Protein AF-A0A0P7E208-F1 (afdb_monomer)

Structure (mmCIF, N/CA/C/O backbone):
data_AF-A0A0P7E208-F1
#
_entry.id   AF-A0A0P7E208-F1
#
loop_
_atom_site.group_PDB
_atom_site.id
_atom_site.type_symbol
_atom_site.label_atom_id
_atom_site.label_alt_id
_atom_site.label_comp_id
_atom_site.label_asym_id
_atom_site.label_entity_id
_atom_site.label_seq_id
_atom_site.pdbx_PDB_ins_code
_atom_site.Cartn_x
_atom_site.Cartn_y
_atom_site.Cartn_z
_atom_site.occupancy
_atom_site.B_iso_or_equiv
_atom_site.auth_seq_id
_atom_site.auth_comp_id
_atom_site.auth_asym_id
_atom_site.auth_atom_id
_atom_site.pdbx_PDB_model_num
ATOM 1 N N . MET A 1 1 ? -43.439 25.744 7.821 1.00 39.91 1 MET A N 1
ATOM 2 C CA . MET A 1 1 ? -42.003 25.399 7.858 1.00 39.91 1 MET A CA 1
ATOM 3 C C . MET A 1 1 ? -41.383 26.012 6.613 1.00 39.91 1 MET A C 1
ATOM 5 O O . MET A 1 1 ? -41.821 25.693 5.518 1.00 39.91 1 MET A O 1
ATOM 9 N N . VAL A 1 2 ? -40.553 27.036 6.802 1.00 36.56 2 VAL A N 1
ATOM 10 C CA . VAL A 1 2 ? -40.140 28.000 5.769 1.00 36.56 2 VAL A CA 1
ATOM 11 C C . VAL A 1 2 ? -38.932 27.464 4.998 1.00 36.56 2 VAL A C 1
ATOM 13 O O . VAL A 1 2 ? -37.968 27.008 5.605 1.00 36.56 2 VAL A O 1
ATOM 16 N N . ILE A 1 3 ? -39.009 27.526 3.669 1.00 35.69 3 ILE A N 1
ATOM 17 C CA . ILE A 1 3 ? -37.956 27.174 2.708 1.00 35.69 3 ILE A CA 1
ATOM 18 C C . ILE A 1 3 ? -37.180 28.458 2.374 1.00 35.69 3 ILE A C 1
ATOM 20 O O . ILE A 1 3 ? -37.825 29.429 1.972 1.00 35.69 3 ILE A O 1
ATOM 24 N N . PRO A 1 4 ? -35.841 28.512 2.488 1.00 47.88 4 PRO A N 1
ATOM 25 C CA . PRO A 1 4 ? -35.088 29.639 1.962 1.00 47.88 4 PRO A CA 1
ATOM 26 C C . PRO A 1 4 ? -34.716 29.430 0.487 1.00 47.88 4 PRO A C 1
ATOM 28 O O . PRO A 1 4 ? -34.172 28.406 0.079 1.00 47.88 4 PRO A O 1
ATOM 31 N N . VAL A 1 5 ? -35.037 30.463 -0.287 1.00 38.56 5 VAL A N 1
ATOM 32 C CA . VAL A 1 5 ? -34.736 30.690 -1.701 1.00 38.56 5 VAL A CA 1
ATOM 33 C C . VAL A 1 5 ? -33.361 31.359 -1.812 1.00 38.56 5 VAL A C 1
ATOM 35 O O . VAL A 1 5 ? -33.110 32.348 -1.126 1.00 38.56 5 VAL A O 1
ATOM 38 N N . PHE A 1 6 ? -32.489 30.865 -2.695 1.00 41.31 6 PHE A N 1
ATOM 39 C CA . PHE A 1 6 ? -31.267 31.564 -3.117 1.00 41.31 6 PHE A CA 1
ATOM 40 C C . PHE A 1 6 ? -31.534 32.352 -4.408 1.00 41.31 6 PHE A C 1
ATOM 42 O O . PHE A 1 6 ? -32.066 31.767 -5.356 1.00 41.31 6 PHE A O 1
ATOM 49 N N . PRO A 1 7 ? -31.151 33.638 -4.505 1.00 47.97 7 PRO A N 1
ATOM 50 C CA . PRO A 1 7 ? -31.172 34.350 -5.770 1.00 47.97 7 PRO A CA 1
ATOM 51 C C . PRO A 1 7 ? -29.872 34.143 -6.559 1.00 47.97 7 PRO A C 1
ATOM 53 O O . PRO A 1 7 ? -28.773 34.028 -6.018 1.00 47.97 7 PRO A O 1
ATOM 56 N N . SER A 1 8 ? -30.066 34.109 -7.871 1.00 34.81 8 SER A N 1
ATOM 57 C CA . SER A 1 8 ? -29.086 33.983 -8.944 1.00 34.81 8 SER A CA 1
ATOM 58 C C . SER A 1 8 ? -28.702 35.365 -9.508 1.00 34.81 8 SER A C 1
ATOM 60 O O . SER A 1 8 ? -29.353 36.360 -9.191 1.00 34.81 8 SER A O 1
ATOM 62 N N . LEU A 1 9 ? -27.748 35.356 -10.453 1.00 35.78 9 LEU A N 1
ATOM 63 C CA . LEU A 1 9 ? -27.350 36.396 -11.430 1.00 35.78 9 LEU A CA 1
ATOM 64 C C . LEU A 1 9 ? -26.214 37.339 -10.976 1.00 35.78 9 LEU A C 1
ATOM 66 O O . LEU A 1 9 ? -26.364 38.109 -10.040 1.00 35.78 9 LEU A O 1
ATOM 70 N N . ALA A 1 10 ? -24.990 37.222 -11.509 1.00 33.69 10 ALA A N 1
ATOM 71 C CA . ALA A 1 10 ? -24.494 37.472 -12.879 1.00 33.69 10 ALA A CA 1
ATOM 72 C C . ALA A 1 10 ? -23.948 38.901 -13.056 1.00 33.69 10 ALA A C 1
ATOM 74 O O . ALA A 1 10 ? -24.677 39.859 -12.827 1.00 33.69 10 ALA A O 1
ATOM 75 N N . ARG A 1 11 ? -22.712 39.025 -13.573 1.00 33.41 11 ARG A N 1
ATOM 76 C CA . ARG A 1 11 ? -22.357 39.745 -14.823 1.00 33.41 11 ARG A CA 1
ATOM 77 C C . ARG A 1 11 ? -20.852 40.049 -14.919 1.00 33.41 11 ARG A C 1
ATOM 79 O O . ARG A 1 11 ? -20.273 40.690 -14.053 1.00 33.41 11 ARG A O 1
ATOM 86 N N . LEU A 1 12 ? -20.274 39.626 -16.044 1.00 38.97 12 LEU A N 1
ATOM 87 C CA . LEU A 1 12 ? -19.076 40.196 -16.675 1.00 38.97 12 LEU A CA 1
ATOM 88 C C . LEU A 1 12 ? -19.338 41.653 -17.104 1.00 38.97 12 LEU A C 1
ATOM 90 O O . LEU A 1 12 ? -20.492 42.017 -17.352 1.00 38.97 12 LEU A O 1
ATOM 94 N N . PRO A 1 13 ? -18.275 42.442 -17.337 1.00 42.09 13 PRO A N 1
ATOM 95 C CA . PRO A 1 13 ? -18.107 42.923 -18.705 1.00 42.09 13 PRO A CA 1
ATOM 96 C C . PRO A 1 13 ? -16.662 42.915 -19.221 1.00 42.09 13 PRO A C 1
ATOM 98 O O . PRO A 1 13 ? -15.681 42.741 -18.505 1.00 42.09 13 PRO A O 1
ATOM 101 N N . SER A 1 14 ? -16.619 43.091 -20.536 1.00 33.78 14 SER A N 1
ATOM 102 C CA . SER A 1 14 ? -15.524 42.972 -21.483 1.00 33.78 14 SER A CA 1
ATOM 103 C C . SER A 1 14 ? -15.035 44.353 -21.959 1.00 33.78 14 SER A C 1
ATOM 105 O O . SER A 1 14 ? -15.811 45.303 -21.965 1.00 33.78 14 SER A O 1
ATOM 107 N N . LEU A 1 15 ? -13.791 44.377 -22.454 1.00 36.22 15 LEU A N 1
ATOM 108 C CA . LEU A 1 15 ? -13.203 45.242 -23.496 1.00 36.22 15 LEU A CA 1
ATOM 109 C C . LEU A 1 15 ? -12.968 46.758 -23.284 1.00 36.22 15 LEU A C 1
ATOM 111 O O . LEU A 1 15 ? -13.878 47.575 -23.241 1.00 36.22 15 LEU A O 1
ATOM 115 N N . ALA A 1 16 ? -11.669 47.077 -23.389 1.00 36.38 16 ALA A N 1
ATOM 116 C CA . ALA A 1 16 ? -11.029 48.048 -24.289 1.00 36.38 16 ALA A CA 1
ATOM 117 C C . ALA A 1 16 ? -11.384 49.543 -24.203 1.00 36.38 16 ALA A C 1
ATOM 119 O O . ALA A 1 16 ? -12.509 49.951 -24.469 1.00 36.38 16 ALA A O 1
ATOM 120 N N . ARG A 1 17 ? -10.338 50.377 -24.069 1.00 34.97 17 ARG A N 1
ATOM 121 C CA . ARG A 1 17 ? -10.196 51.629 -24.832 1.00 34.97 17 ARG A CA 1
ATOM 122 C C . ARG A 1 17 ? -8.735 52.070 -24.950 1.00 34.97 17 ARG A C 1
ATOM 124 O O . ARG A 1 17 ? -7.990 52.084 -23.977 1.00 34.97 17 ARG A O 1
ATOM 131 N N . LEU A 1 18 ? -8.385 52.405 -26.190 1.00 37.59 18 LEU A N 1
ATOM 132 C CA . LEU A 1 18 ? -7.160 53.042 -26.659 1.00 37.59 18 LEU A CA 1
ATOM 133 C C . LEU A 1 18 ? -6.966 54.430 -26.038 1.00 37.59 18 LEU A C 1
ATOM 135 O O . LEU A 1 18 ? -7.947 55.137 -25.818 1.00 37.59 18 LEU A O 1
ATOM 139 N N . ASN A 1 19 ? -5.712 54.867 -25.908 1.00 33.84 19 ASN A N 1
ATOM 140 C CA . ASN A 1 19 ? -5.393 56.280 -26.076 1.00 33.84 19 ASN A CA 1
ATOM 141 C C . ASN A 1 19 ? -4.018 56.464 -26.724 1.00 33.84 19 ASN A C 1
ATOM 143 O O . ASN A 1 19 ? -2.998 55.988 -26.231 1.00 33.84 19 ASN A O 1
ATOM 147 N N . SER A 1 20 ? -4.051 57.152 -27.858 1.00 37.94 20 SER A N 1
ATOM 148 C CA . SER A 1 20 ? -2.924 57.568 -28.680 1.00 37.94 20 SER A CA 1
ATOM 149 C C . SER A 1 20 ? -2.363 58.894 -28.168 1.00 37.94 20 SER A C 1
ATOM 151 O O . SER A 1 20 ? -3.134 59.805 -27.880 1.00 37.94 20 SER A O 1
ATOM 153 N N . ALA A 1 21 ? -1.041 59.053 -28.168 1.00 37.12 21 ALA A N 1
ATOM 154 C CA . ALA A 1 21 ? -0.402 60.359 -28.327 1.00 37.12 21 ALA A CA 1
ATOM 155 C C . ALA A 1 21 ? 0.996 60.167 -28.933 1.00 37.12 21 ALA A C 1
ATOM 157 O O . ALA A 1 21 ? 1.881 59.569 -28.328 1.00 37.12 21 ALA A O 1
ATOM 158 N N . ALA A 1 22 ? 1.147 60.643 -30.166 1.00 44.97 22 ALA A N 1
ATOM 159 C CA . ALA A 1 22 ? 2.400 60.757 -30.901 1.00 44.97 22 ALA A CA 1
ATOM 160 C C . ALA A 1 22 ? 3.162 62.023 -30.476 1.00 44.97 22 ALA A C 1
ATOM 162 O O . ALA A 1 22 ? 2.509 62.978 -30.069 1.00 44.97 22 ALA A O 1
ATOM 163 N N . LEU A 1 23 ? 4.493 62.059 -30.665 1.00 37.19 23 LEU A N 1
ATOM 164 C CA . LEU A 1 23 ? 5.257 63.243 -31.113 1.00 37.19 23 LEU A CA 1
ATOM 165 C C . LEU A 1 23 ? 6.742 62.902 -31.421 1.00 37.19 23 LEU A C 1
ATOM 167 O O . LEU A 1 23 ? 7.531 62.638 -30.524 1.00 37.19 23 LEU A O 1
ATOM 171 N N . LEU A 1 24 ? 7.054 62.936 -32.728 1.00 38.88 24 LEU A N 1
ATOM 172 C CA . LEU A 1 24 ? 8.228 63.505 -33.436 1.00 38.88 24 LEU A CA 1
ATOM 173 C C . LEU A 1 24 ? 9.698 63.089 -33.114 1.00 38.88 24 LEU A C 1
ATOM 175 O O . LEU A 1 24 ? 10.258 63.511 -32.114 1.00 38.88 24 LEU A O 1
ATOM 179 N N . LEU A 1 25 ? 10.308 62.350 -34.074 1.00 36.19 25 L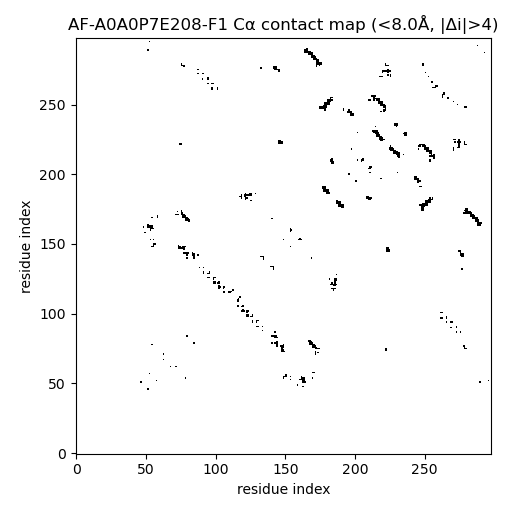EU A N 1
ATOM 180 C CA . LEU A 1 25 ? 11.560 62.573 -34.878 1.00 36.19 25 LEU A CA 1
ATOM 181 C C . LEU A 1 25 ? 12.754 63.386 -34.286 1.00 36.19 25 LEU A C 1
ATOM 183 O O . LEU A 1 25 ? 12.493 64.378 -33.614 1.00 36.19 25 LEU A O 1
ATOM 187 N N . PRO A 1 26 ? 14.050 63.122 -34.648 1.00 48.22 26 PRO A N 1
ATOM 188 C CA . PRO A 1 26 ? 14.488 62.849 -36.034 1.00 48.22 26 PRO A CA 1
ATOM 189 C C . PRO A 1 26 ? 15.700 61.900 -36.290 1.00 48.22 26 PRO A C 1
ATOM 191 O O . PRO A 1 26 ? 16.484 61.568 -35.411 1.00 48.22 26 PRO A O 1
ATOM 194 N N . LEU A 1 27 ? 15.820 61.512 -37.571 1.00 44.91 27 LEU A N 1
ATOM 195 C CA . LEU A 1 27 ? 17.021 61.254 -38.399 1.00 44.91 27 LEU A CA 1
ATOM 196 C C . LEU A 1 27 ? 18.319 60.761 -37.723 1.00 44.91 27 LEU A C 1
ATOM 198 O O . LEU A 1 27 ? 19.071 61.539 -37.143 1.00 44.91 27 LEU A O 1
ATOM 202 N N . GLY A 1 28 ? 18.674 59.499 -37.989 1.00 39.22 28 GLY A N 1
ATOM 203 C CA . GLY A 1 28 ? 20.000 58.946 -37.712 1.00 39.22 28 GLY A CA 1
ATOM 204 C C . GLY A 1 28 ? 20.361 57.810 -38.670 1.00 39.22 28 GLY A C 1
ATOM 205 O O . GLY A 1 28 ? 19.847 56.709 -38.538 1.00 39.22 28 GLY A O 1
ATOM 206 N N . LEU A 1 29 ? 21.223 58.144 -39.633 1.00 41.81 29 LEU A N 1
ATOM 207 C CA . LEU A 1 29 ? 22.159 57.316 -40.406 1.00 41.81 29 LEU A CA 1
ATOM 208 C C . LEU A 1 29 ? 21.799 55.855 -40.748 1.00 41.81 29 LEU A C 1
ATOM 210 O O . LEU A 1 29 ? 21.836 54.948 -39.920 1.00 41.81 29 LEU A O 1
ATOM 214 N N . SER A 1 30 ? 21.669 55.626 -42.055 1.00 49.16 30 SER A N 1
ATOM 215 C CA . SER A 1 30 ? 21.851 54.342 -42.726 1.00 49.16 30 SER A CA 1
ATOM 216 C C . SER A 1 30 ? 23.184 53.683 -42.348 1.00 49.16 30 SER A C 1
ATOM 218 O O . SER A 1 30 ? 24.246 54.135 -42.775 1.00 49.16 30 SER A O 1
ATOM 220 N N . ALA A 1 31 ? 23.122 52.572 -41.617 1.00 46.16 31 ALA A N 1
ATOM 221 C CA . ALA A 1 31 ? 24.201 51.596 -41.534 1.00 46.16 31 ALA A CA 1
ATOM 222 C C . ALA A 1 31 ? 23.700 50.269 -42.116 1.00 46.16 31 ALA A C 1
ATOM 224 O O . ALA A 1 31 ? 22.838 49.598 -41.552 1.00 46.16 31 ALA A O 1
ATOM 225 N N . LEU A 1 32 ? 24.236 49.927 -43.288 1.00 50.28 32 LEU A N 1
ATOM 226 C CA . LEU A 1 32 ? 24.148 48.607 -43.899 1.00 50.28 32 LEU A CA 1
ATOM 227 C C . LEU A 1 32 ? 24.728 47.562 -42.937 1.00 50.28 32 LEU A C 1
ATOM 229 O O . LEU A 1 32 ? 25.942 47.458 -42.790 1.00 50.28 32 LEU A O 1
ATOM 233 N N . LEU A 1 33 ? 23.862 46.759 -42.326 1.00 43.06 33 LEU A N 1
ATOM 234 C CA . LEU A 1 33 ? 24.227 45.463 -41.766 1.00 43.06 33 LEU A CA 1
ATOM 235 C C . LEU A 1 33 ? 23.383 44.415 -42.481 1.00 43.06 33 LEU A C 1
ATOM 237 O O . LEU A 1 33 ? 22.225 44.173 -42.149 1.00 43.06 33 LEU A O 1
ATOM 241 N N . ALA A 1 34 ? 23.982 43.820 -43.509 1.00 46.09 34 ALA A N 1
ATOM 242 C CA . ALA A 1 34 ? 23.538 42.550 -44.048 1.00 46.09 34 ALA A CA 1
ATOM 243 C C . ALA A 1 34 ? 23.651 41.511 -42.924 1.00 46.09 34 ALA A C 1
ATOM 245 O O . ALA A 1 34 ? 24.735 41.002 -42.642 1.00 46.09 34 ALA A O 1
ATOM 246 N N . ALA A 1 35 ? 22.541 41.237 -42.242 1.00 42.56 35 ALA A N 1
ATOM 247 C CA . ALA A 1 35 ? 22.446 40.069 -41.387 1.00 42.56 35 ALA A CA 1
ATOM 248 C C . ALA A 1 35 ? 22.494 38.837 -42.303 1.00 42.56 35 ALA A C 1
ATOM 250 O O . ALA A 1 35 ? 21.653 38.726 -43.202 1.00 42.56 35 ALA A O 1
ATOM 251 N N . PRO A 1 36 ? 23.453 37.914 -42.132 1.00 45.00 36 PRO A N 1
ATOM 252 C CA . PRO A 1 36 ? 23.346 36.637 -42.802 1.00 45.00 36 PRO A CA 1
ATOM 253 C C . PRO A 1 36 ? 22.097 35.949 -42.245 1.00 45.00 36 PRO A C 1
ATOM 255 O O . PRO A 1 36 ? 21.989 35.710 -41.043 1.00 45.00 36 PRO A O 1
ATOM 258 N N . LEU A 1 37 ? 21.153 35.619 -43.126 1.00 47.75 37 LEU A N 1
ATOM 259 C CA . LEU A 1 37 ? 20.174 34.558 -42.896 1.00 47.75 37 LEU A CA 1
ATOM 260 C C . LEU A 1 37 ? 20.948 33.232 -42.832 1.00 47.75 37 LEU A C 1
ATOM 262 O O . LEU A 1 37 ? 20.938 32.434 -43.764 1.00 47.75 37 LEU A O 1
ATOM 266 N N . ALA A 1 38 ? 21.706 33.034 -41.758 1.00 43.44 38 ALA A N 1
ATOM 267 C CA . ALA A 1 38 ? 22.353 31.775 -41.463 1.00 43.44 38 ALA A CA 1
ATOM 268 C C . ALA A 1 38 ? 21.332 30.924 -40.713 1.00 43.44 38 ALA A C 1
ATOM 270 O O . ALA A 1 38 ? 21.057 31.170 -39.543 1.00 43.44 38 ALA A O 1
ATOM 271 N N . SER A 1 39 ? 20.734 30.000 -41.472 1.00 43.59 39 SER A N 1
ATOM 272 C CA . SER A 1 39 ? 20.119 28.742 -41.050 1.00 43.59 39 SER A CA 1
ATOM 273 C C . SER A 1 39 ? 19.784 28.679 -39.562 1.00 43.59 39 SER A C 1
ATOM 275 O O . SER A 1 39 ? 20.674 28.458 -38.740 1.00 43.59 39 SER A O 1
ATOM 277 N N . ALA A 1 40 ? 18.494 28.757 -39.226 1.00 41.34 40 ALA A N 1
ATOM 278 C CA . ALA A 1 40 ? 18.017 28.070 -38.037 1.00 41.34 40 ALA A CA 1
ATOM 279 C C . ALA A 1 40 ? 18.462 26.614 -38.206 1.00 41.34 40 ALA A C 1
ATOM 281 O O . ALA A 1 40 ? 17.912 25.883 -39.025 1.00 41.34 40 ALA A O 1
ATOM 282 N N . ALA A 1 41 ? 19.563 26.239 -37.554 1.00 42.06 41 ALA A N 1
ATOM 283 C CA . ALA A 1 41 ? 19.886 24.844 -37.378 1.00 42.06 41 ALA A CA 1
ATOM 284 C C . ALA A 1 41 ? 18.631 24.250 -36.754 1.00 42.06 41 ALA A C 1
ATOM 286 O O . ALA A 1 41 ? 18.168 24.767 -35.735 1.00 42.06 41 ALA A O 1
ATOM 287 N N . ASP A 1 42 ? 18.050 23.250 -37.415 1.00 42.22 42 ASP A N 1
ATOM 288 C CA . ASP A 1 42 ? 17.067 22.370 -36.811 1.00 42.22 42 ASP A CA 1
ATOM 289 C C . ASP A 1 42 ? 17.676 21.905 -35.495 1.00 42.22 42 ASP A C 1
ATOM 291 O O . ASP A 1 42 ? 18.507 20.999 -35.467 1.00 42.22 42 ASP A O 1
ATOM 295 N N . THR A 1 43 ? 17.342 22.584 -34.399 1.00 40.12 43 THR A N 1
ATOM 296 C CA . THR A 1 43 ? 17.636 22.102 -33.065 1.00 40.12 43 THR A CA 1
ATOM 297 C C . THR A 1 43 ? 16.847 20.806 -33.006 1.00 40.12 43 THR A C 1
ATOM 299 O O . THR A 1 43 ? 15.612 20.877 -33.037 1.00 40.12 43 THR A O 1
ATOM 302 N N . PRO A 1 44 ? 17.491 19.623 -33.023 1.00 44.81 44 PRO A N 1
ATOM 303 C CA . PRO A 1 44 ? 16.741 18.387 -32.977 1.00 44.81 44 PRO A CA 1
ATOM 304 C C . PRO A 1 44 ? 15.923 18.462 -31.698 1.00 44.81 44 PRO A C 1
ATOM 306 O O . PRO A 1 44 ? 16.486 18.629 -30.612 1.00 44.81 44 PRO A O 1
ATOM 309 N N . LEU A 1 45 ? 14.594 18.443 -31.841 1.00 41.44 45 LEU A N 1
ATOM 310 C CA . LEU A 1 45 ? 13.694 18.418 -30.700 1.00 41.44 45 LEU A CA 1
ATOM 311 C C . LEU A 1 45 ? 14.209 17.315 -29.772 1.00 41.44 45 LEU A C 1
ATOM 313 O O . LEU A 1 45 ? 14.355 16.169 -30.219 1.00 41.44 45 LEU A O 1
ATOM 317 N N . PRO A 1 46 ? 14.570 17.645 -28.523 1.00 42.94 46 PRO A N 1
ATOM 318 C CA . PRO A 1 46 ? 15.181 16.671 -27.655 1.00 42.94 46 PRO A CA 1
ATOM 319 C C . PRO A 1 46 ? 14.100 15.628 -27.363 1.00 42.94 46 PRO A C 1
ATOM 321 O O . PRO A 1 46 ? 13.058 15.936 -26.795 1.00 42.94 46 PRO A O 1
ATOM 324 N N . PHE A 1 47 ? 14.364 14.393 -27.787 1.00 51.62 47 PHE A N 1
ATOM 325 C CA . PHE A 1 47 ? 13.607 13.187 -27.451 1.00 51.62 47 PHE A CA 1
ATOM 326 C C . PHE A 1 47 ? 12.197 13.104 -28.066 1.00 51.62 47 PHE A C 1
ATOM 328 O O . PHE A 1 47 ? 11.189 13.475 -27.470 1.00 51.62 47 PHE A O 1
ATOM 335 N N . SER A 1 48 ? 12.093 12.465 -29.237 1.00 52.28 48 SER A N 1
ATOM 336 C CA . SER A 1 48 ? 10.829 11.816 -29.602 1.00 52.28 48 SER A CA 1
ATOM 337 C C . SER A 1 48 ? 10.527 10.739 -28.560 1.00 52.28 48 SER A C 1
ATOM 339 O O . SER A 1 48 ? 11.283 9.777 -28.435 1.00 52.28 48 SER A O 1
ATOM 341 N N . ALA A 1 49 ? 9.417 10.873 -27.830 1.00 54.75 49 ALA A N 1
ATOM 342 C CA . ALA A 1 49 ? 8.967 9.875 -26.855 1.00 54.75 49 ALA A CA 1
ATOM 343 C C . ALA A 1 49 ? 8.810 8.470 -27.473 1.00 54.75 49 ALA A C 1
ATOM 345 O O . ALA A 1 49 ? 8.895 7.472 -26.772 1.00 54.75 49 ALA A O 1
ATOM 346 N N . ALA A 1 50 ? 8.635 8.369 -28.795 1.00 60.00 50 ALA A N 1
ATOM 347 C CA . ALA A 1 50 ? 8.616 7.094 -29.509 1.00 60.00 50 ALA A CA 1
ATOM 348 C C . ALA A 1 50 ? 9.973 6.355 -29.507 1.00 60.00 50 ALA A C 1
ATOM 350 O O . ALA A 1 50 ? 9.989 5.132 -29.633 1.00 60.00 50 ALA A O 1
ATOM 351 N N . SER A 1 51 ? 11.088 7.072 -29.335 1.00 67.38 51 SER A N 1
ATOM 352 C CA . SER A 1 51 ? 12.456 6.553 -29.481 1.00 67.38 51 SER A CA 1
ATOM 353 C C . SER A 1 51 ? 13.094 6.090 -28.169 1.00 67.38 51 SER A C 1
ATOM 355 O O . SER A 1 51 ? 14.186 5.527 -28.196 1.00 67.38 51 SER A O 1
ATOM 357 N N . THR A 1 52 ? 12.458 6.335 -27.019 1.00 77.19 52 THR A N 1
ATOM 358 C CA . THR A 1 52 ? 12.963 5.855 -25.726 1.00 77.19 52 THR A CA 1
ATOM 359 C C . THR A 1 52 ? 12.511 4.415 -25.473 1.00 77.19 52 THR A C 1
ATOM 361 O O . THR A 1 52 ? 11.351 4.084 -25.750 1.00 77.19 52 THR A O 1
ATOM 364 N N . PRO A 1 53 ? 13.396 3.541 -24.956 1.00 84.38 53 PRO A N 1
ATOM 365 C CA . PRO A 1 53 ? 13.049 2.149 -24.697 1.00 84.38 53 PRO A CA 1
ATOM 366 C C . PRO A 1 53 ? 11.998 2.028 -23.585 1.00 84.38 53 PRO A C 1
ATOM 368 O O . PRO A 1 53 ? 11.849 2.912 -22.731 1.00 84.38 53 PRO A O 1
ATOM 371 N N . LEU A 1 54 ? 11.273 0.908 -23.594 1.00 88.25 54 LEU A N 1
ATOM 372 C CA . LEU A 1 54 ? 10.314 0.575 -22.540 1.00 88.25 54 LEU A CA 1
ATOM 373 C C . LEU A 1 54 ? 11.045 0.197 -21.247 1.00 88.25 54 LEU A C 1
ATOM 375 O O . LEU A 1 54 ? 12.100 -0.439 -21.279 1.00 88.25 54 LEU A O 1
ATOM 379 N N . ALA A 1 55 ? 10.446 0.517 -20.101 1.00 88.56 55 ALA A N 1
ATOM 380 C CA . ALA A 1 55 ? 10.983 0.140 -18.796 1.00 88.56 55 ALA A CA 1
ATOM 381 C C . ALA A 1 55 ? 11.159 -1.375 -18.643 1.00 88.56 55 ALA A C 1
ATOM 383 O O . ALA A 1 55 ? 12.187 -1.826 -18.139 1.00 88.56 55 ALA A O 1
ATOM 384 N N . SER A 1 56 ? 10.205 -2.162 -19.143 1.00 87.50 56 SER A N 1
ATOM 385 C CA . SER A 1 56 ? 10.281 -3.624 -19.150 1.00 87.50 56 SER A CA 1
ATOM 386 C C . SER A 1 56 ? 11.408 -4.169 -20.028 1.00 87.50 56 SER A C 1
ATOM 388 O O . SER A 1 56 ? 12.070 -5.123 -19.631 1.00 87.50 56 SER A O 1
ATOM 390 N N . GLN A 1 57 ? 11.691 -3.550 -21.178 1.00 87.75 57 GLN A N 1
ATOM 391 C CA . GLN A 1 57 ? 12.804 -3.959 -22.046 1.00 87.75 57 GLN A CA 1
ATOM 392 C C . GLN A 1 57 ? 14.156 -3.717 -21.374 1.00 87.75 57 GLN A C 1
ATOM 394 O O . GLN A 1 57 ? 15.018 -4.594 -21.384 1.00 87.75 57 GLN A O 1
ATOM 399 N N . VAL A 1 58 ? 14.331 -2.544 -20.757 1.00 86.88 58 VAL A N 1
ATOM 400 C CA . VAL A 1 58 ? 15.567 -2.232 -20.031 1.00 86.88 58 VAL A CA 1
ATOM 401 C C . VAL A 1 58 ? 15.732 -3.159 -18.833 1.00 86.88 58 VAL A C 1
ATOM 403 O O . VAL A 1 58 ? 16.815 -3.706 -18.648 1.00 86.88 58 VAL A O 1
ATOM 406 N N . LEU A 1 59 ? 14.666 -3.391 -18.061 1.00 88.44 59 LEU A N 1
ATOM 407 C CA . LEU A 1 59 ? 14.703 -4.315 -16.930 1.00 88.44 59 LEU A CA 1
ATOM 408 C C . LEU A 1 59 ? 15.114 -5.728 -17.369 1.00 88.44 59 LEU A C 1
ATOM 410 O O . LEU A 1 59 ? 16.008 -6.303 -16.758 1.00 88.44 59 LEU A O 1
ATOM 414 N N . GLN A 1 60 ? 14.520 -6.259 -18.442 1.00 87.81 60 GLN A N 1
ATOM 415 C CA . GLN A 1 60 ? 14.865 -7.583 -18.968 1.00 87.81 60 GLN A CA 1
ATOM 416 C C . GLN A 1 60 ? 16.344 -7.660 -19.377 1.00 87.81 60 GLN A C 1
ATOM 418 O O . GLN A 1 60 ? 17.050 -8.561 -18.937 1.00 87.81 60 GLN A O 1
ATOM 423 N N . ALA A 1 61 ? 16.836 -6.685 -20.150 1.00 86.25 61 ALA A N 1
ATOM 424 C CA . ALA A 1 61 ? 18.225 -6.672 -20.610 1.00 86.25 61 ALA A CA 1
ATOM 425 C C . ALA A 1 61 ? 19.235 -6.590 -19.449 1.00 86.25 61 ALA A C 1
ATOM 427 O O . ALA A 1 61 ? 20.261 -7.269 -19.470 1.00 86.25 61 ALA A O 1
ATOM 428 N N . GLN A 1 62 ? 18.944 -5.780 -18.425 1.00 86.56 62 GLN A N 1
ATOM 429 C CA . GLN A 1 62 ? 19.789 -5.688 -17.230 1.00 86.56 62 GLN A CA 1
ATOM 430 C C . GLN A 1 62 ? 19.740 -6.974 -16.397 1.00 86.56 62 GLN A C 1
ATOM 432 O O . GLN A 1 62 ? 20.769 -7.402 -15.879 1.00 86.56 62 GLN A O 1
ATOM 437 N N . TRP A 1 63 ? 18.569 -7.611 -16.294 1.00 86.50 63 TRP A N 1
ATOM 438 C CA . TRP A 1 63 ? 18.404 -8.865 -15.558 1.00 86.50 63 TRP A CA 1
ATOM 439 C C . TRP A 1 63 ? 19.175 -10.023 -16.200 1.00 86.50 63 TRP A C 1
ATOM 441 O O . TRP A 1 63 ? 19.847 -10.780 -15.500 1.00 86.50 63 TRP A O 1
ATOM 451 N N . ASP A 1 64 ? 19.135 -10.137 -17.530 1.00 85.69 64 ASP A N 1
ATOM 452 C CA . ASP A 1 64 ? 19.866 -11.172 -18.272 1.00 85.69 64 ASP A CA 1
ATOM 453 C C . ASP A 1 64 ? 21.390 -11.001 -18.146 1.00 85.69 64 ASP A C 1
ATOM 455 O O . ASP A 1 64 ? 22.132 -11.982 -18.058 1.00 85.69 64 ASP A O 1
ATOM 459 N N . GLY A 1 65 ? 21.864 -9.753 -18.062 1.00 80.75 65 GLY A N 1
ATOM 460 C CA . GLY A 1 65 ? 23.281 -9.424 -17.889 1.00 80.75 65 GLY A CA 1
ATOM 461 C C . GLY A 1 65 ? 23.875 -9.797 -16.524 1.00 80.75 65 GLY A C 1
ATOM 462 O O . GLY A 1 65 ? 25.096 -9.863 -16.396 1.00 80.75 65 GLY A O 1
ATOM 463 N N . LEU A 1 66 ? 23.052 -10.072 -15.506 1.00 78.00 66 LEU A N 1
ATOM 464 C CA . LEU A 1 66 ? 23.516 -10.377 -14.146 1.00 78.00 66 LEU A CA 1
ATOM 465 C C . LEU A 1 66 ? 23.973 -11.830 -13.926 1.00 78.00 66 LEU A C 1
ATOM 467 O O . LEU A 1 66 ? 24.327 -12.186 -12.802 1.00 78.00 66 LEU A O 1
ATOM 471 N N . ALA A 1 67 ? 23.962 -12.683 -14.959 1.00 62.06 67 ALA A N 1
ATOM 472 C CA . ALA A 1 67 ? 24.264 -14.119 -14.842 1.00 62.06 67 ALA A CA 1
ATOM 473 C C . ALA A 1 67 ? 23.471 -14.814 -13.709 1.00 62.06 67 ALA A C 1
ATOM 475 O O . ALA A 1 67 ? 23.916 -15.792 -13.101 1.00 62.06 67 ALA A O 1
ATOM 476 N N . THR A 1 68 ? 22.286 -14.289 -13.391 1.00 63.38 68 THR A N 1
ATOM 477 C CA . THR A 1 68 ? 21.441 -14.766 -12.301 1.00 63.38 68 THR A CA 1
ATOM 478 C C . THR A 1 68 ? 20.769 -16.081 -12.684 1.00 63.38 68 THR A C 1
ATOM 480 O O . THR A 1 68 ? 19.988 -16.137 -13.626 1.00 63.38 68 THR A O 1
ATOM 483 N N . SER A 1 69 ? 20.982 -17.139 -11.892 1.00 63.53 69 SER A N 1
ATOM 484 C CA . SER A 1 69 ? 20.274 -18.428 -12.030 1.00 63.53 69 SER A CA 1
ATOM 485 C C . SER A 1 69 ? 18.782 -18.365 -11.663 1.00 63.53 69 SER A C 1
ATOM 487 O O . SER A 1 69 ? 18.079 -19.373 -11.737 1.00 63.53 69 SER A O 1
ATOM 489 N N . LYS A 1 70 ? 18.282 -17.194 -11.243 1.00 71.56 70 LYS A N 1
ATOM 490 C CA . LYS A 1 70 ? 16.887 -16.966 -10.860 1.00 71.56 70 LYS A CA 1
ATOM 491 C C . LYS A 1 70 ? 16.154 -16.181 -11.943 1.00 71.56 70 LYS A C 1
ATOM 493 O O . LYS A 1 70 ? 16.566 -15.083 -12.316 1.00 71.56 70 LYS A O 1
ATOM 498 N N . ALA A 1 71 ? 15.028 -16.735 -12.384 1.00 84.75 71 ALA A N 1
ATOM 499 C CA . ALA A 1 71 ? 14.108 -16.058 -13.285 1.00 84.75 71 ALA A CA 1
ATOM 500 C C . ALA A 1 71 ? 13.523 -14.795 -12.630 1.00 84.75 71 ALA A C 1
ATOM 502 O O . ALA A 1 71 ? 13.208 -14.793 -11.436 1.00 84.75 71 ALA A O 1
ATOM 503 N N . LEU A 1 72 ? 13.366 -13.738 -13.427 1.00 87.88 72 LEU A N 1
ATOM 504 C CA . LEU A 1 72 ? 12.673 -12.515 -13.036 1.00 87.88 72 LEU A CA 1
ATOM 505 C C . LEU A 1 72 ? 11.188 -12.812 -12.783 1.00 87.88 72 LEU A C 1
ATOM 507 O O . LEU A 1 72 ? 10.476 -13.252 -13.687 1.00 87.88 72 LEU A O 1
ATOM 511 N N . ASP A 1 73 ? 10.703 -12.532 -11.572 1.00 90.81 73 ASP A N 1
ATOM 512 C CA . ASP A 1 73 ? 9.266 -12.524 -11.292 1.00 90.81 73 ASP A CA 1
ATOM 513 C C . ASP A 1 73 ? 8.694 -11.129 -11.563 1.00 90.81 73 ASP A C 1
ATOM 515 O O . ASP A 1 73 ? 8.786 -10.213 -10.742 1.00 90.81 73 ASP A O 1
ATOM 519 N N . TRP A 1 74 ? 8.069 -10.977 -12.730 1.00 90.44 74 TRP A N 1
ATOM 520 C CA . TRP A 1 74 ? 7.462 -9.727 -13.185 1.00 90.44 74 TRP A CA 1
ATOM 521 C C . TRP A 1 74 ? 6.442 -9.132 -12.210 1.00 90.44 74 TRP A C 1
ATOM 523 O O . TRP A 1 74 ? 6.256 -7.916 -12.196 1.00 90.44 74 TRP A O 1
ATOM 533 N N . ARG A 1 75 ? 5.814 -9.942 -11.350 1.00 91.56 75 ARG A N 1
ATOM 534 C CA . ARG A 1 75 ? 4.834 -9.472 -10.355 1.00 91.56 75 ARG A CA 1
ATOM 535 C C . ARG A 1 75 ? 5.441 -8.584 -9.274 1.00 91.56 75 ARG A C 1
ATOM 537 O O . ARG A 1 75 ? 4.693 -7.848 -8.634 1.00 91.56 75 ARG A O 1
ATOM 544 N N . TYR A 1 76 ? 6.757 -8.675 -9.086 1.00 93.75 76 TYR A N 1
ATOM 545 C CA . TYR A 1 76 ? 7.546 -7.925 -8.108 1.00 93.75 76 TYR A CA 1
ATOM 546 C C . TYR A 1 76 ? 8.545 -6.977 -8.785 1.00 93.75 76 TYR A C 1
ATOM 548 O O . TYR A 1 76 ? 9.518 -6.544 -8.166 1.00 93.75 76 TYR A O 1
ATOM 556 N N . SER A 1 77 ? 8.304 -6.652 -10.057 1.00 92.81 77 SER A N 1
ATOM 557 C CA . SER A 1 77 ? 8.991 -5.575 -10.766 1.00 92.81 77 SER A CA 1
ATOM 558 C C . SER A 1 77 ? 8.434 -4.207 -10.363 1.00 92.81 77 SER A C 1
ATOM 560 O O . SER A 1 77 ? 7.297 -4.093 -9.898 1.00 92.81 77 SER A O 1
ATOM 562 N N . PHE A 1 78 ? 9.224 -3.149 -10.528 1.00 93.50 78 PHE A N 1
ATOM 563 C CA . PHE A 1 78 ? 8.786 -1.793 -10.225 1.00 93.50 78 PHE A CA 1
ATOM 564 C C . PHE A 1 78 ? 9.475 -0.731 -11.085 1.00 93.50 78 PHE A C 1
ATOM 566 O O . PHE A 1 78 ? 10.580 -0.922 -11.594 1.00 93.50 78 PHE A O 1
ATOM 573 N N . VAL A 1 79 ? 8.821 0.430 -11.166 1.00 93.38 79 VAL A N 1
ATOM 574 C CA . VAL A 1 79 ? 9.391 1.684 -11.671 1.00 93.38 79 VAL A CA 1
ATOM 575 C C . VAL A 1 79 ? 9.258 2.745 -10.597 1.00 93.38 79 VAL A C 1
ATOM 577 O O . VAL A 1 79 ? 8.180 2.933 -10.044 1.00 93.38 79 VAL A O 1
ATOM 580 N N . SER A 1 80 ? 10.328 3.480 -10.338 1.00 92.38 80 SER A N 1
ATOM 581 C CA . SER A 1 80 ? 10.345 4.643 -9.462 1.00 92.38 80 SER A CA 1
ATOM 582 C C . SER A 1 80 ? 10.768 5.878 -10.243 1.00 92.38 80 SER A C 1
ATOM 584 O O . SER A 1 80 ? 11.748 5.858 -10.979 1.00 92.38 80 SER A O 1
ATOM 586 N N . THR A 1 81 ? 10.050 6.977 -10.055 1.00 90.19 81 THR A N 1
ATOM 587 C CA . THR A 1 81 ? 10.391 8.300 -10.591 1.00 90.19 81 THR A CA 1
ATOM 588 C C . THR A 1 81 ? 10.747 9.248 -9.441 1.00 90.19 81 THR A C 1
ATOM 590 O O . THR A 1 81 ? 10.299 9.038 -8.311 1.00 90.19 81 THR A O 1
ATOM 593 N N . PRO A 1 82 ? 11.503 10.331 -9.680 1.00 88.56 82 PRO A N 1
ATOM 594 C CA . PRO A 1 82 ? 11.713 11.352 -8.652 1.00 88.56 82 PRO A CA 1
ATOM 595 C C . PRO A 1 82 ? 10.383 11.931 -8.141 1.00 88.56 82 PRO A C 1
ATOM 597 O O . PRO A 1 82 ? 10.188 12.082 -6.935 1.00 88.56 82 PRO A O 1
ATOM 600 N N . LEU A 1 83 ? 9.429 12.154 -9.054 1.00 89.06 83 LEU A N 1
ATOM 601 C CA . LEU A 1 83 ? 8.107 12.681 -8.725 1.00 89.06 83 LEU A CA 1
ATOM 602 C C . LEU A 1 83 ? 7.318 11.750 -7.793 1.00 89.06 83 LEU A C 1
ATOM 604 O O . LEU A 1 83 ? 6.783 12.224 -6.793 1.00 89.06 83 LEU A O 1
ATOM 608 N N . ILE A 1 84 ? 7.259 10.437 -8.070 1.00 91.12 84 ILE A N 1
ATOM 609 C CA . ILE A 1 84 ? 6.500 9.515 -7.209 1.00 91.12 84 ILE A CA 1
ATOM 610 C C . ILE A 1 84 ? 7.144 9.385 -5.826 1.00 91.12 84 ILE A C 1
ATOM 612 O O . ILE A 1 84 ? 6.424 9.327 -4.833 1.00 91.12 84 ILE A O 1
ATOM 616 N N . ARG A 1 85 ? 8.484 9.425 -5.729 1.00 90.00 85 ARG A N 1
ATOM 617 C CA . ARG A 1 85 ? 9.189 9.438 -4.434 1.00 90.00 85 ARG A CA 1
ATOM 618 C C . ARG A 1 85 ? 8.808 10.661 -3.604 1.00 90.00 85 ARG A C 1
ATOM 620 O O . ARG A 1 85 ? 8.415 10.507 -2.451 1.00 90.00 85 ARG A O 1
ATOM 627 N N . GLN A 1 86 ? 8.826 11.851 -4.205 1.00 89.69 86 GLN A N 1
ATOM 628 C CA . GLN A 1 86 ? 8.429 13.086 -3.527 1.00 89.69 86 GLN A CA 1
ATOM 629 C C . GLN A 1 86 ? 6.950 13.066 -3.107 1.00 89.69 86 GLN A C 1
ATOM 631 O O . GLN A 1 86 ? 6.622 13.357 -1.956 1.00 89.69 86 GLN A O 1
ATOM 636 N N . GLN A 1 87 ? 6.051 12.697 -4.024 1.00 91.75 87 GLN A N 1
ATOM 637 C CA . GLN A 1 87 ? 4.612 12.650 -3.757 1.00 91.75 87 GLN A CA 1
ATOM 638 C C . GLN A 1 87 ? 4.272 11.655 -2.646 1.00 91.75 87 GLN A C 1
ATOM 640 O O . GLN A 1 87 ? 3.448 11.957 -1.781 1.00 91.75 87 GLN A O 1
ATOM 645 N N . MET A 1 88 ? 4.898 10.475 -2.645 1.00 91.44 88 MET A N 1
ATOM 646 C CA . MET A 1 88 ? 4.637 9.460 -1.626 1.00 91.44 88 MET A CA 1
ATOM 647 C C . MET A 1 88 ? 5.274 9.795 -0.281 1.00 91.44 88 MET A C 1
ATOM 649 O O . MET A 1 88 ? 4.671 9.472 0.738 1.00 91.44 88 MET A O 1
ATOM 653 N N . ALA A 1 89 ? 6.410 10.499 -0.246 1.00 90.12 89 ALA A N 1
ATOM 654 C CA . ALA A 1 89 ? 6.956 11.039 0.999 1.00 90.12 89 ALA A CA 1
ATOM 655 C C . ALA A 1 89 ? 6.001 12.071 1.628 1.00 90.12 89 ALA A C 1
ATOM 657 O O . ALA A 1 89 ? 5.659 11.970 2.806 1.00 90.12 89 ALA A O 1
ATOM 658 N N . ALA A 1 90 ? 5.485 13.011 0.827 1.00 91.31 90 ALA A N 1
ATOM 659 C CA . ALA A 1 90 ? 4.491 13.980 1.291 1.00 91.31 90 ALA A CA 1
ATOM 660 C C . ALA A 1 90 ? 3.195 13.297 1.763 1.00 91.31 90 ALA A C 1
ATOM 662 O O . ALA A 1 90 ? 2.644 13.654 2.806 1.00 91.31 90 ALA A O 1
ATOM 663 N N . ARG A 1 91 ? 2.726 12.275 1.031 1.00 94.06 91 ARG A N 1
ATOM 664 C CA . ARG A 1 91 ? 1.561 11.475 1.434 1.00 94.06 91 ARG A CA 1
ATOM 665 C C . ARG A 1 91 ? 1.808 10.732 2.745 1.00 94.06 91 ARG A C 1
ATOM 667 O O . ARG A 1 91 ? 0.939 10.786 3.604 1.00 94.06 91 ARG A O 1
ATOM 674 N N . ALA A 1 92 ? 2.967 10.096 2.920 1.00 93.81 92 ALA A N 1
ATOM 675 C CA . ALA A 1 92 ? 3.326 9.398 4.156 1.00 93.81 92 ALA A CA 1
ATOM 676 C C . ALA A 1 92 ? 3.306 10.343 5.363 1.00 93.81 92 ALA A C 1
ATOM 678 O O . ALA A 1 92 ? 2.724 10.011 6.391 1.00 93.81 92 ALA A O 1
ATOM 679 N N . ASN A 1 93 ? 3.871 11.546 5.216 1.00 93.75 93 ASN A N 1
ATOM 680 C CA . ASN A 1 93 ? 3.865 12.557 6.274 1.00 93.75 93 ASN A CA 1
ATOM 681 C C . ASN A 1 93 ? 2.443 12.959 6.663 1.00 93.75 93 ASN A C 1
ATOM 683 O O . ASN A 1 93 ? 2.127 13.035 7.848 1.00 93.75 93 ASN A O 1
ATOM 687 N N . ARG A 1 94 ? 1.566 13.164 5.675 1.00 95.62 94 ARG A N 1
ATOM 688 C CA . ARG A 1 94 ? 0.168 13.483 5.959 1.00 95.62 94 ARG A CA 1
ATOM 689 C C . ARG A 1 94 ? -0.576 12.306 6.593 1.00 95.62 94 ARG A C 1
ATOM 691 O O . ARG A 1 94 ? -1.292 12.523 7.557 1.00 95.62 94 ARG A O 1
ATOM 698 N N . VAL A 1 95 ? -0.386 11.075 6.108 1.00 96.38 95 VAL A N 1
ATOM 699 C CA . VAL A 1 95 ? -0.982 9.871 6.723 1.00 96.38 95 VAL A CA 1
ATOM 700 C C . VAL A 1 95 ? -0.558 9.742 8.181 1.00 96.38 95 VAL A C 1
ATOM 702 O O . VAL A 1 95 ? -1.415 9.561 9.037 1.00 96.38 95 VAL A O 1
ATOM 705 N N . SER A 1 96 ? 0.731 9.909 8.473 1.00 96.06 96 SER A N 1
ATOM 706 C CA . SER A 1 96 ? 1.253 9.885 9.840 1.00 96.06 96 SER A CA 1
ATOM 707 C C . SER A 1 96 ? 0.579 10.929 10.735 1.00 96.06 96 SER A C 1
ATOM 709 O O . SER A 1 96 ? 0.113 10.585 11.816 1.00 96.06 96 SER A O 1
ATOM 711 N N . ALA A 1 97 ? 0.483 12.181 10.280 1.00 95.56 97 ALA A N 1
ATOM 712 C CA . ALA A 1 97 ? -0.121 13.264 11.059 1.00 95.56 97 ALA A CA 1
ATOM 713 C C . ALA A 1 97 ? -1.629 13.061 11.295 1.00 95.56 97 ALA A C 1
ATOM 715 O O . ALA A 1 97 ? -2.146 13.360 12.368 1.00 95.56 97 ALA A O 1
ATOM 716 N N . GLU A 1 98 ? -2.351 12.538 10.304 1.00 96.69 98 GLU A N 1
ATOM 717 C CA . GLU A 1 98 ? -3.789 12.276 10.431 1.00 96.69 98 GLU A CA 1
ATOM 718 C C . GLU A 1 98 ? -4.047 11.078 11.359 1.00 96.69 98 GLU A C 1
ATOM 720 O O . GLU A 1 98 ? -4.978 11.122 12.159 1.00 96.69 98 GLU A O 1
ATOM 725 N N . LEU A 1 99 ? -3.199 10.039 11.325 1.00 96.38 99 LEU A N 1
ATOM 726 C CA . LEU A 1 99 ? -3.251 8.927 12.283 1.00 96.38 99 LEU A CA 1
ATOM 727 C C . LEU A 1 99 ? -3.018 9.405 13.719 1.00 96.38 99 LEU A C 1
ATOM 729 O O . LEU A 1 99 ? -3.774 9.022 14.609 1.00 96.38 99 LEU A O 1
ATOM 733 N N . GLU A 1 100 ? -2.033 10.279 13.932 1.00 95.19 100 GLU A N 1
ATOM 734 C CA . GLU A 1 100 ? -1.763 10.896 15.234 1.00 95.19 100 GLU A CA 1
ATOM 735 C C . GLU A 1 100 ? -2.967 11.710 15.731 1.00 95.19 100 GLU A C 1
ATOM 737 O O . GLU A 1 100 ? -3.398 11.555 16.875 1.00 95.19 100 GLU A O 1
ATOM 742 N N . LEU A 1 101 ? -3.575 12.521 14.858 1.00 94.19 101 LEU A N 1
ATOM 743 C CA . LEU A 1 101 ? -4.773 13.292 15.192 1.00 94.19 101 LEU A CA 1
ATOM 744 C C . LEU A 1 101 ? -5.954 12.384 15.562 1.00 94.19 101 LEU A C 1
ATOM 746 O O . LEU A 1 101 ? -6.655 12.651 16.540 1.00 94.19 101 LEU A O 1
ATOM 750 N N . ILE A 1 102 ? -6.193 11.318 14.793 1.00 94.44 102 ILE A N 1
ATOM 751 C CA . ILE A 1 102 ? -7.251 10.346 15.093 1.00 94.44 102 ILE A CA 1
ATOM 752 C C . ILE A 1 102 ? -6.963 9.689 16.448 1.00 94.44 102 ILE A C 1
ATOM 754 O O . ILE A 1 102 ? -7.852 9.660 17.298 1.00 94.44 102 ILE A O 1
ATOM 758 N N . ALA A 1 103 ? -5.733 9.226 16.681 1.00 94.50 103 ALA A N 1
ATOM 759 C CA . ALA A 1 103 ? -5.325 8.603 17.937 1.00 94.50 103 ALA A CA 1
ATOM 760 C C . ALA A 1 103 ? -5.551 9.541 19.133 1.00 94.50 103 ALA A C 1
ATOM 762 O O . ALA A 1 103 ? -6.178 9.143 20.111 1.00 94.50 103 ALA A O 1
ATOM 763 N N . ALA A 1 104 ? -5.152 10.812 19.030 1.00 93.81 104 ALA A N 1
ATOM 764 C CA . ALA A 1 104 ? -5.357 11.810 20.080 1.00 93.81 104 ALA A CA 1
ATOM 765 C C . ALA A 1 104 ? -6.844 12.019 20.427 1.00 93.81 104 ALA A C 1
ATOM 767 O O . ALA A 1 104 ? -7.190 12.194 21.597 1.00 93.81 104 ALA A O 1
ATOM 768 N N . ARG A 1 105 ? -7.746 11.955 19.434 1.00 92.06 105 ARG A N 1
ATOM 769 C CA . ARG A 1 105 ? -9.198 12.038 19.677 1.00 92.06 105 ARG A CA 1
ATOM 770 C C . ARG A 1 105 ? -9.731 10.830 20.442 1.00 92.06 105 ARG A C 1
ATOM 772 O O . ARG A 1 105 ? -10.564 11.010 21.322 1.00 92.06 105 ARG A O 1
ATOM 779 N N . TYR A 1 106 ? -9.269 9.624 20.114 1.00 91.12 106 TYR A N 1
ATOM 780 C CA . TYR A 1 106 ? -9.681 8.405 20.818 1.00 91.12 106 TYR A CA 1
ATOM 781 C C . TYR A 1 106 ? -9.056 8.287 22.212 1.00 91.12 106 TYR A C 1
ATOM 783 O O . TYR A 1 106 ? -9.689 7.729 23.105 1.00 91.12 106 TYR A O 1
ATOM 791 N N . ALA A 1 107 ? -7.867 8.856 22.417 1.00 92.94 107 ALA A N 1
ATOM 792 C CA . ALA A 1 107 ? -7.213 8.920 23.719 1.00 92.94 107 ALA A CA 1
ATOM 793 C C . ALA A 1 107 ? -7.943 9.850 24.703 1.00 92.94 107 ALA A C 1
ATOM 795 O O . ALA A 1 107 ? -7.868 9.657 25.918 1.00 92.94 107 ALA A O 1
ATOM 796 N N . PHE A 1 108 ? -8.654 10.867 24.203 1.00 92.44 108 PHE A N 1
ATOM 797 C CA . PHE A 1 108 ? -9.332 11.840 25.053 1.00 92.44 108 PHE A CA 1
ATOM 798 C C . PHE A 1 108 ? -10.412 11.177 25.923 1.00 92.44 108 PHE A C 1
ATOM 800 O O . PHE A 1 108 ? -11.439 10.711 25.432 1.00 92.44 108 PHE A O 1
ATOM 807 N N . GLY A 1 109 ? -10.186 11.154 27.239 1.00 88.25 109 GLY A N 1
ATOM 808 C CA . GLY A 1 109 ? -11.102 10.538 28.202 1.00 88.25 109 GLY A CA 1
ATOM 809 C C . GLY A 1 109 ? -11.115 9.004 28.174 1.00 88.25 109 GLY A C 1
ATOM 810 O O . GLY A 1 109 ? -11.965 8.401 28.835 1.00 88.25 109 GLY A O 1
ATOM 811 N N . ALA A 1 110 ? -10.194 8.367 27.442 1.00 91.06 110 ALA A N 1
ATOM 812 C CA . ALA A 1 110 ? -10.016 6.924 27.495 1.00 91.06 110 ALA A CA 1
ATOM 813 C C . ALA A 1 110 ? -9.515 6.512 28.884 1.00 91.06 110 ALA A C 1
ATOM 815 O O . ALA A 1 110 ? -8.618 7.132 29.451 1.00 91.06 110 ALA A O 1
ATOM 816 N N . LYS A 1 111 ? -10.111 5.455 29.439 1.00 93.25 111 LYS A N 1
ATOM 817 C CA . LYS A 1 111 ? -9.592 4.802 30.646 1.00 93.25 111 LYS A CA 1
ATOM 818 C C . LYS A 1 111 ? -8.511 3.801 30.254 1.00 93.25 111 LYS A C 1
ATOM 820 O O . LYS A 1 111 ? -8.593 3.224 29.164 1.00 93.25 111 LYS A O 1
ATOM 825 N N . ASP A 1 112 ? -7.579 3.544 31.161 1.00 89.00 112 ASP A N 1
ATOM 826 C CA . ASP A 1 112 ? -6.581 2.489 30.991 1.00 89.00 112 ASP A CA 1
ATOM 827 C C . ASP A 1 112 ? -7.262 1.154 30.648 1.00 89.00 112 ASP A C 1
ATOM 829 O O . ASP A 1 112 ? -8.346 0.841 31.148 1.00 89.00 112 ASP A O 1
ATOM 833 N N . GLU A 1 113 ? -6.656 0.412 29.719 1.00 88.12 113 GLU A N 1
ATOM 834 C CA . GLU A 1 113 ? -7.127 -0.881 29.192 1.00 88.12 113 GLU A CA 1
ATOM 835 C C . GLU A 1 113 ? -8.506 -0.891 28.501 1.00 88.12 113 GLU A C 1
ATOM 837 O O . GLU A 1 113 ? -8.975 -1.952 28.070 1.00 88.12 113 GLU A O 1
ATOM 842 N N . SER A 1 114 ? -9.156 0.266 28.337 1.00 92.25 114 SER A N 1
ATOM 843 C CA . SER A 1 114 ? -10.418 0.372 27.599 1.00 92.25 114 SER A CA 1
ATOM 844 C C . SER A 1 114 ? -10.246 0.037 26.106 1.00 92.25 114 SER A C 1
ATOM 846 O O . SER A 1 114 ? -9.146 0.168 25.559 1.00 92.25 114 SER A O 1
ATOM 848 N N . PRO A 1 115 ? -11.326 -0.345 25.393 1.00 90.06 115 PRO A N 1
ATOM 849 C CA . PRO A 1 115 ? -11.278 -0.534 23.942 1.00 90.06 115 PRO A CA 1
ATOM 850 C C . PRO A 1 115 ? -10.720 0.684 23.186 1.00 90.06 115 PRO A C 1
ATOM 852 O O . PRO A 1 115 ? -9.994 0.523 22.210 1.00 90.06 115 PRO A O 1
ATOM 855 N N . GLN A 1 116 ? -11.009 1.899 23.663 1.00 91.44 116 GLN A N 1
ATOM 856 C CA . GLN A 1 116 ? -10.500 3.153 23.104 1.00 91.44 116 GLN A CA 1
ATOM 857 C C . GLN A 1 116 ? -8.985 3.312 23.305 1.00 91.44 116 GLN A C 1
ATOM 859 O O . GLN A 1 116 ? -8.293 3.744 22.381 1.00 91.44 116 GLN A O 1
ATOM 864 N N . ALA A 1 117 ? -8.458 2.928 24.474 1.00 93.19 117 ALA A N 1
ATOM 865 C CA . ALA A 1 117 ? -7.019 2.941 24.740 1.00 93.19 117 ALA A CA 1
ATOM 866 C C . ALA A 1 117 ? -6.279 1.954 23.819 1.00 93.19 117 ALA A C 1
ATOM 868 O O . ALA A 1 117 ? -5.341 2.343 23.130 1.00 93.19 117 ALA A O 1
ATOM 869 N N . ARG A 1 118 ? -6.782 0.718 23.685 1.00 92.81 118 ARG A N 1
ATOM 870 C CA . ARG A 1 118 ? -6.201 -0.292 22.775 1.00 92.81 118 ARG A CA 1
ATOM 871 C C . ARG A 1 118 ? -6.237 0.143 21.310 1.00 92.81 118 ARG A C 1
ATOM 873 O O . ARG A 1 118 ? -5.293 -0.087 20.564 1.00 92.81 118 ARG A O 1
ATOM 880 N N . TYR A 1 119 ? -7.318 0.798 20.892 1.00 92.75 119 TYR A N 1
ATOM 881 C CA . TYR A 1 119 ? -7.419 1.336 19.537 1.00 92.75 119 TYR A CA 1
ATOM 882 C C . TYR A 1 119 ? -6.446 2.504 19.298 1.00 92.75 119 TYR A C 1
ATOM 884 O O . TYR A 1 119 ? -5.905 2.653 18.205 1.00 92.75 119 TYR A O 1
ATOM 892 N N . THR A 1 120 ? -6.165 3.307 20.327 1.00 95.12 120 THR A N 1
ATOM 893 C CA . THR A 1 120 ? -5.132 4.354 20.269 1.00 95.12 120 THR A CA 1
ATOM 894 C C . THR A 1 120 ? -3.746 3.743 20.049 1.00 95.12 120 THR A C 1
ATOM 896 O O . THR A 1 120 ? -3.025 4.181 19.155 1.00 95.12 120 THR A O 1
ATOM 899 N N . GLU A 1 121 ? -3.398 2.691 20.794 1.00 95.50 121 GLU A N 1
ATOM 900 C CA . GLU A 1 121 ? -2.147 1.941 20.603 1.00 95.50 121 GLU A CA 1
ATOM 901 C C . GLU A 1 121 ? -2.064 1.323 19.198 1.00 95.50 121 GLU A C 1
ATOM 903 O O . GLU A 1 121 ? -1.024 1.389 18.541 1.00 95.50 121 GLU A O 1
ATOM 908 N N . ALA A 1 122 ? -3.177 0.785 18.689 1.00 95.44 122 ALA A N 1
ATOM 909 C CA . ALA A 1 122 ? -3.254 0.266 17.327 1.00 95.44 122 ALA A CA 1
ATOM 910 C C . ALA A 1 122 ? -2.941 1.348 16.280 1.00 95.44 122 ALA A C 1
ATOM 912 O O . ALA A 1 122 ? -2.138 1.116 15.376 1.00 95.44 122 ALA A O 1
ATOM 913 N N . LEU A 1 123 ? -3.515 2.548 16.417 1.00 96.06 123 LEU A N 1
ATOM 914 C CA . LEU A 1 123 ? -3.244 3.675 15.519 1.00 96.06 123 LEU A CA 1
ATOM 915 C C . LEU A 1 123 ? -1.796 4.174 15.616 1.00 96.06 123 LEU A C 1
ATOM 917 O O . LEU A 1 123 ? -1.205 4.529 14.596 1.00 96.06 123 LEU A O 1
ATOM 921 N N . GLN A 1 124 ? -1.194 4.148 16.805 1.00 96.88 124 GLN A N 1
ATOM 922 C CA . GLN A 1 124 ? 0.232 4.441 16.980 1.00 96.88 124 GLN A CA 1
ATOM 923 C C . GLN A 1 124 ? 1.111 3.383 16.296 1.00 96.88 124 GLN A C 1
ATOM 925 O O . GLN A 1 124 ? 2.105 3.726 15.655 1.00 96.88 124 GLN A O 1
ATOM 930 N N . ALA A 1 125 ? 0.728 2.104 16.348 1.00 97.12 125 ALA A N 1
ATOM 931 C CA . ALA A 1 125 ? 1.417 1.046 15.610 1.00 97.12 125 ALA A CA 1
ATOM 932 C C . ALA A 1 125 ? 1.305 1.244 14.088 1.00 97.12 125 ALA A C 1
ATOM 934 O O . ALA A 1 125 ? 2.283 1.047 13.363 1.00 97.12 125 ALA A O 1
ATOM 935 N N . TRP A 1 126 ? 0.142 1.684 13.592 1.00 97.38 126 TRP A N 1
ATOM 936 C CA . TRP A 1 126 ? -0.027 2.049 12.182 1.00 97.38 126 TRP A CA 1
ATOM 937 C C . TRP A 1 126 ? 0.870 3.220 11.796 1.00 97.38 126 TRP A C 1
ATOM 939 O O . TRP A 1 126 ? 1.526 3.163 10.755 1.00 97.38 126 TRP A O 1
ATOM 949 N N . GLN A 1 127 ? 0.919 4.260 12.635 1.00 96.69 127 GLN A N 1
ATOM 950 C CA . GLN A 1 127 ? 1.805 5.399 12.437 1.00 96.69 127 GLN A CA 1
ATOM 951 C C . GLN A 1 127 ? 3.246 4.909 12.316 1.00 96.69 127 GLN A C 1
ATOM 953 O O . GLN A 1 127 ? 3.845 5.094 11.260 1.00 96.69 127 GLN A O 1
ATOM 958 N N . ALA A 1 128 ? 3.761 4.188 13.316 1.00 95.81 128 ALA A N 1
ATOM 959 C CA . ALA A 1 128 ? 5.121 3.652 13.319 1.00 95.81 128 ALA A CA 1
ATOM 960 C C . ALA A 1 128 ? 5.434 2.814 12.065 1.00 95.81 128 ALA A C 1
ATOM 962 O O . ALA A 1 128 ? 6.522 2.927 11.500 1.00 95.81 128 ALA A O 1
ATOM 963 N N . TYR A 1 129 ? 4.480 2.016 11.576 1.00 95.44 129 TYR A N 1
ATOM 964 C CA . TYR A 1 129 ? 4.638 1.263 10.331 1.00 95.44 129 TYR A CA 1
ATOM 965 C C . TYR A 1 129 ? 4.755 2.169 9.092 1.00 95.44 129 TYR A C 1
ATOM 967 O O . TYR A 1 129 ? 5.599 1.934 8.220 1.00 95.44 129 TYR A O 1
ATOM 975 N N . VAL A 1 130 ? 3.951 3.236 9.012 1.00 94.62 130 VAL A N 1
ATOM 976 C CA . VAL A 1 130 ? 4.085 4.258 7.959 1.00 94.62 130 VAL A CA 1
ATOM 977 C C . VAL A 1 130 ? 5.449 4.935 8.048 1.00 94.62 130 VAL A C 1
ATOM 979 O O . VAL A 1 130 ? 6.109 5.121 7.024 1.00 94.62 130 VAL A O 1
ATOM 982 N N . GLU A 1 131 ? 5.907 5.245 9.262 1.00 91.12 131 GLU A N 1
ATOM 983 C CA . GLU A 1 131 ? 7.194 5.892 9.489 1.00 91.12 131 GLU A CA 1
ATOM 984 C C . GLU A 1 131 ? 8.375 5.027 9.048 1.00 91.12 131 GLU A C 1
ATOM 986 O O . GLU A 1 131 ? 9.258 5.530 8.357 1.00 91.12 131 GLU A O 1
ATOM 991 N N . GLN A 1 132 ? 8.357 3.730 9.368 1.00 87.88 132 GLN A N 1
ATOM 992 C CA . GLN A 1 132 ? 9.356 2.750 8.922 1.00 87.88 132 GLN A CA 1
ATOM 993 C C . GLN A 1 132 ? 9.397 2.604 7.398 1.00 87.88 132 GLN A C 1
ATOM 995 O O . GLN A 1 132 ? 10.429 2.275 6.819 1.00 87.88 132 GLN A O 1
ATOM 1000 N N . GLY A 1 133 ? 8.263 2.828 6.730 1.00 82.31 133 GLY A N 1
ATOM 1001 C CA . GLY A 1 133 ? 8.179 2.826 5.275 1.00 82.31 133 GLY A CA 1
ATOM 1002 C C . GLY A 1 133 ? 8.740 4.077 4.603 1.00 82.31 133 GLY A C 1
ATOM 1003 O O . GLY A 1 133 ? 8.790 4.109 3.372 1.00 82.31 133 GLY A O 1
ATOM 1004 N N . ARG A 1 134 ? 9.143 5.101 5.365 1.00 80.38 134 ARG A N 1
ATOM 1005 C CA . ARG A 1 134 ? 9.817 6.288 4.831 1.00 80.38 134 ARG A CA 1
ATOM 1006 C C . ARG A 1 134 ? 11.307 5.996 4.653 1.00 80.38 134 ARG A C 1
ATOM 1008 O O . ARG A 1 134 ? 11.939 5.383 5.506 1.00 80.38 134 ARG A O 1
ATOM 1015 N N . ALA A 1 135 ? 11.881 6.462 3.546 1.00 64.31 135 ALA A N 1
ATOM 1016 C CA . ALA A 1 135 ? 13.332 6.513 3.427 1.00 64.31 135 ALA A CA 1
ATOM 1017 C C . ALA A 1 135 ? 13.884 7.580 4.384 1.00 64.31 135 ALA A C 1
ATOM 1019 O O . ALA A 1 135 ? 13.362 8.697 4.375 1.00 64.31 135 ALA A O 1
ATOM 1020 N N . PRO A 1 136 ? 14.953 7.293 5.144 1.00 55.59 136 PRO A N 1
ATOM 1021 C CA . PRO A 1 136 ? 15.698 8.328 5.856 1.00 55.59 136 PRO A CA 1
ATOM 1022 C C . PRO A 1 136 ? 16.528 9.212 4.906 1.00 55.59 136 PRO A C 1
ATOM 1024 O O . PRO A 1 136 ? 16.932 10.302 5.297 1.00 55.59 136 PRO A O 1
ATOM 1027 N N . ASP A 1 137 ? 16.765 8.756 3.671 1.00 57.28 137 ASP A N 1
ATOM 1028 C CA . ASP A 1 137 ? 17.609 9.405 2.663 1.00 57.28 137 ASP A CA 1
ATOM 1029 C C . ASP A 1 137 ? 16.814 9.687 1.373 1.00 57.28 137 ASP A C 1
ATOM 1031 O O . ASP A 1 137 ? 16.003 8.869 0.933 1.00 57.28 137 ASP A O 1
ATOM 1035 N N . THR A 1 138 ? 17.051 10.836 0.743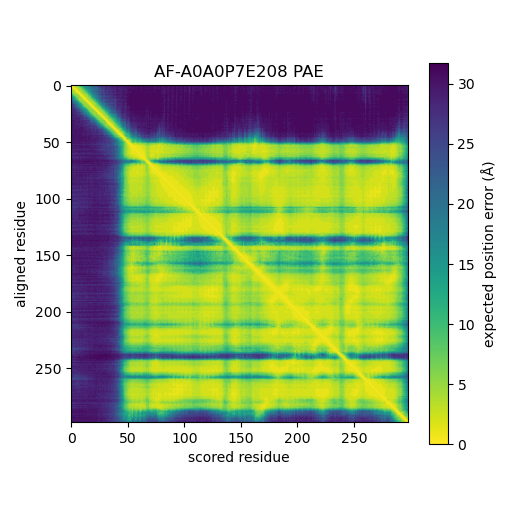 1.00 55.59 138 THR A N 1
ATOM 1036 C CA . THR A 1 138 ? 16.393 11.265 -0.499 1.00 55.59 138 THR A CA 1
ATOM 1037 C C . THR A 1 138 ? 16.693 10.365 -1.701 1.00 55.59 138 THR A C 1
ATOM 1039 O O . THR A 1 138 ? 15.889 10.323 -2.639 1.00 55.59 138 THR A O 1
ATOM 1042 N N . ASP A 1 139 ? 17.795 9.610 -1.658 1.00 56.88 139 ASP A N 1
ATOM 1043 C CA . ASP A 1 139 ? 18.239 8.757 -2.768 1.00 56.88 139 ASP A CA 1
ATOM 1044 C C . ASP A 1 139 ? 17.743 7.304 -2.678 1.00 56.88 139 ASP A C 1
ATOM 1046 O O . ASP A 1 139 ? 17.770 6.569 -3.671 1.00 56.88 139 ASP A O 1
ATOM 1050 N N . ALA A 1 140 ? 17.215 6.877 -1.526 1.00 69.88 140 ALA A N 1
ATOM 1051 C CA . ALA A 1 140 ? 16.695 5.525 -1.376 1.00 69.88 140 ALA A CA 1
ATOM 1052 C C . ALA A 1 140 ? 15.365 5.351 -2.129 1.00 69.88 140 ALA A C 1
ATOM 1054 O O . ALA A 1 140 ? 14.392 6.097 -1.969 1.00 69.88 140 ALA A O 1
ATOM 1055 N N . VAL A 1 141 ? 15.295 4.309 -2.956 1.00 69.31 141 VAL A N 1
ATOM 1056 C CA . VAL A 1 141 ? 14.094 3.996 -3.731 1.00 69.31 141 VAL A CA 1
ATOM 1057 C C . VAL A 1 141 ? 13.075 3.317 -2.828 1.00 69.31 141 VAL A C 1
ATOM 1059 O O . VAL A 1 141 ? 13.079 2.105 -2.678 1.00 69.31 141 VAL A O 1
ATOM 1062 N N . VAL A 1 142 ? 12.193 4.103 -2.217 1.00 82.06 142 VAL A N 1
ATOM 1063 C CA . VAL A 1 142 ? 11.143 3.588 -1.311 1.00 82.06 142 VAL A CA 1
ATOM 1064 C C . VAL A 1 142 ? 9.742 3.609 -1.905 1.00 82.06 142 VAL A C 1
ATOM 1066 O O . VAL A 1 142 ? 8.832 2.977 -1.370 1.00 82.06 142 VAL A O 1
ATOM 1069 N N . ALA A 1 143 ? 9.569 4.300 -3.033 1.00 89.44 143 ALA A N 1
ATOM 1070 C CA . ALA A 1 143 ? 8.293 4.416 -3.718 1.00 89.44 143 ALA A CA 1
ATOM 1071 C C . ALA A 1 143 ? 8.397 4.010 -5.186 1.00 89.44 143 ALA A C 1
ATOM 1073 O O . ALA A 1 143 ? 9.408 4.264 -5.846 1.00 89.44 143 ALA A O 1
ATOM 1074 N N . ARG A 1 144 ? 7.314 3.449 -5.707 1.00 92.88 144 ARG A N 1
ATOM 1075 C CA . ARG A 1 144 ? 7.118 3.071 -7.101 1.00 92.88 144 ARG A CA 1
ATOM 1076 C C . ARG A 1 144 ? 5.811 3.631 -7.643 1.00 92.88 144 ARG A C 1
ATOM 1078 O O . ARG A 1 144 ? 4.902 3.961 -6.888 1.00 92.88 144 ARG A O 1
ATOM 1085 N N . LEU A 1 145 ? 5.709 3.661 -8.964 1.00 92.19 145 LEU A N 1
ATOM 1086 C CA . LEU A 1 145 ? 4.436 3.761 -9.657 1.00 92.19 145 LEU A CA 1
ATOM 1087 C C . LEU A 1 145 ? 3.634 2.468 -9.405 1.00 92.19 145 LEU A C 1
ATOM 1089 O O . LEU A 1 145 ? 4.167 1.377 -9.645 1.00 92.19 145 LEU A O 1
ATOM 1093 N N . PRO A 1 146 ? 2.382 2.559 -8.921 1.00 90.94 146 PRO A N 1
ATOM 1094 C CA . PRO A 1 146 ? 1.476 1.421 -8.903 1.00 90.94 146 PRO A CA 1
ATOM 1095 C C . PRO A 1 146 ? 1.257 0.888 -10.320 1.00 90.94 146 PRO A C 1
ATOM 1097 O O . PRO A 1 146 ? 1.177 1.648 -11.284 1.00 90.94 146 PRO A O 1
ATOM 1100 N N . GLY A 1 147 ? 1.157 -0.426 -10.443 1.00 85.38 147 GLY A N 1
ATOM 1101 C CA . GLY A 1 147 ? 1.170 -1.140 -11.709 1.00 85.38 147 GLY A CA 1
ATOM 1102 C C . GLY A 1 147 ? 2.252 -2.214 -11.742 1.00 85.38 147 GLY A C 1
ATOM 1103 O O . GLY A 1 147 ? 3.133 -2.289 -10.884 1.00 85.38 147 GLY A O 1
ATOM 1104 N N . GLN A 1 148 ? 2.152 -3.062 -12.756 1.00 81.88 148 GLN A N 1
ATOM 1105 C CA . GLN A 1 148 ? 3.107 -4.118 -13.046 1.00 81.88 148 GLN A CA 1
ATOM 1106 C C . GLN A 1 148 ? 3.817 -3.778 -14.354 1.00 81.88 148 GLN A C 1
ATOM 1108 O O . GLN A 1 148 ? 3.146 -3.398 -15.313 1.00 81.88 148 GLN A O 1
ATOM 1113 N N . LEU A 1 149 ? 5.138 -3.970 -14.402 1.00 85.00 149 LEU A N 1
ATOM 1114 C CA . LEU A 1 149 ? 5.830 -4.099 -15.680 1.00 85.00 149 LEU A CA 1
ATOM 1115 C C . LEU A 1 149 ? 5.597 -5.507 -16.218 1.00 85.00 149 LEU A C 1
ATOM 1117 O O . LEU A 1 149 ? 5.792 -6.498 -15.511 1.00 85.00 149 LEU A O 1
ATOM 1121 N N . ASP A 1 150 ? 5.184 -5.597 -17.470 1.00 82.75 150 ASP A N 1
ATOM 1122 C CA . ASP A 1 150 ? 5.064 -6.862 -18.182 1.00 82.75 150 ASP A CA 1
ATOM 1123 C C . ASP A 1 150 ? 5.396 -6.583 -19.649 1.00 82.75 150 ASP A C 1
ATOM 1125 O O . ASP A 1 150 ? 4.630 -5.880 -20.304 1.00 82.75 150 ASP A O 1
ATOM 1129 N N . PRO A 1 151 ? 6.496 -7.131 -20.198 1.00 80.38 151 PRO A N 1
ATOM 1130 C CA . PRO A 1 151 ? 6.901 -6.868 -21.572 1.00 80.38 151 PRO A CA 1
ATOM 1131 C C . PRO A 1 151 ? 5.795 -7.139 -22.587 1.00 80.38 151 PRO A C 1
ATOM 1133 O O . PRO A 1 151 ? 5.644 -6.383 -23.542 1.00 80.38 151 PRO A O 1
ATOM 1136 N N . ARG A 1 152 ? 4.996 -8.198 -22.392 1.00 81.81 152 ARG A N 1
ATOM 1137 C CA . ARG A 1 152 ? 3.928 -8.559 -23.336 1.00 81.81 152 ARG A CA 1
ATOM 1138 C C . ARG A 1 152 ? 2.814 -7.523 -23.304 1.00 81.81 152 ARG A C 1
ATOM 1140 O O . ARG A 1 152 ? 2.298 -7.136 -24.352 1.00 81.81 152 ARG A O 1
ATOM 1147 N N . ARG A 1 153 ? 2.457 -7.075 -22.101 1.00 83.62 153 ARG A N 1
ATOM 1148 C CA . ARG A 1 153 ? 1.465 -6.022 -21.888 1.00 83.62 153 ARG A CA 1
ATOM 1149 C C . ARG A 1 153 ? 1.967 -4.677 -22.400 1.00 83.62 153 ARG A C 1
ATOM 1151 O O . ARG A 1 153 ? 1.272 -4.041 -23.178 1.00 83.62 153 ARG A O 1
ATOM 1158 N N . ASP A 1 154 ? 3.173 -4.284 -22.022 1.00 85.06 154 ASP A N 1
ATOM 1159 C CA . ASP A 1 154 ? 3.769 -2.996 -22.367 1.00 85.06 154 ASP A CA 1
ATOM 1160 C C . ASP A 1 154 ? 3.958 -2.858 -23.885 1.00 85.06 154 ASP A C 1
ATOM 1162 O O . ASP A 1 154 ? 3.667 -1.813 -24.461 1.00 85.06 154 ASP A O 1
ATOM 1166 N N . MET A 1 155 ? 4.370 -3.930 -24.573 1.00 78.44 155 MET A N 1
ATOM 1167 C CA . MET A 1 155 ? 4.455 -3.931 -26.038 1.00 78.44 155 MET A CA 1
ATOM 1168 C C . MET A 1 155 ? 3.091 -3.714 -26.704 1.00 78.44 155 MET A C 1
ATOM 1170 O O . MET A 1 155 ? 3.012 -3.016 -27.714 1.00 78.44 155 MET A O 1
ATOM 1174 N N . ARG A 1 156 ? 2.020 -4.288 -26.144 1.00 85.12 156 ARG A N 1
ATOM 1175 C CA . ARG A 1 156 ? 0.648 -4.098 -26.637 1.00 85.12 156 ARG A CA 1
ATOM 1176 C C . ARG A 1 156 ? 0.115 -2.698 -26.319 1.00 85.12 156 ARG A C 1
ATOM 1178 O O . ARG A 1 156 ? -0.560 -2.107 -27.154 1.00 85.12 156 ARG A O 1
ATOM 1185 N N . ASP A 1 157 ? 0.410 -2.179 -25.130 1.00 82.62 157 ASP A N 1
ATOM 1186 C CA . ASP A 1 157 ? -0.078 -0.882 -24.648 1.00 82.62 157 ASP A CA 1
ATOM 1187 C C . ASP A 1 157 ? 0.630 0.298 -25.372 1.00 82.62 157 ASP A C 1
ATOM 1189 O O . ASP A 1 157 ? 0.135 1.430 -25.386 1.00 82.62 157 ASP A O 1
ATOM 1193 N N . GLY A 1 158 ? 1.752 0.035 -26.057 1.00 78.38 158 GLY A N 1
ATOM 1194 C CA . GLY A 1 158 ? 2.330 0.905 -27.083 1.00 78.38 158 GLY A CA 1
ATOM 1195 C C . GLY A 1 158 ? 2.735 2.285 -26.542 1.00 78.38 158 GLY A C 1
ATOM 1196 O O . GLY A 1 158 ? 3.641 2.373 -25.712 1.00 78.38 158 GLY A O 1
ATOM 1197 N N . PRO A 1 159 ? 2.127 3.398 -26.999 1.00 73.69 159 PRO A N 1
ATOM 1198 C CA . PRO A 1 159 ? 2.408 4.731 -26.458 1.00 73.69 159 PRO A CA 1
ATOM 1199 C C . PRO A 1 159 ? 2.068 4.908 -24.969 1.00 73.69 159 PRO A C 1
ATOM 1201 O O . PRO A 1 159 ? 2.633 5.798 -24.343 1.00 73.69 159 PRO A O 1
ATOM 1204 N N . GLN A 1 160 ? 1.164 4.092 -24.412 1.00 79.12 160 GLN A N 1
ATOM 1205 C CA . GLN A 1 160 ? 0.735 4.174 -23.005 1.00 79.12 160 GLN A CA 1
ATOM 1206 C C . GLN A 1 160 ? 1.650 3.393 -22.050 1.00 79.12 160 GLN A C 1
ATOM 1208 O O . GLN A 1 160 ? 1.505 3.497 -20.832 1.00 79.12 160 GLN A O 1
ATOM 1213 N N . ALA A 1 161 ? 2.584 2.604 -22.583 1.00 84.81 161 ALA A N 1
ATOM 1214 C CA . ALA A 1 161 ? 3.537 1.862 -21.775 1.00 84.81 161 ALA A CA 1
ATOM 1215 C C . ALA A 1 161 ? 4.573 2.785 -21.119 1.00 84.81 161 ALA A C 1
ATOM 1217 O O . ALA A 1 161 ? 4.918 3.849 -21.639 1.00 84.81 161 ALA A O 1
ATOM 1218 N N . ILE A 1 162 ? 5.107 2.355 -19.974 1.00 85.75 162 ILE A N 1
ATOM 1219 C CA . ILE A 1 162 ? 6.079 3.149 -19.221 1.00 85.75 162 ILE A CA 1
ATOM 1220 C C . ILE A 1 162 ? 7.411 3.173 -19.975 1.00 85.75 162 ILE A C 1
ATOM 1222 O O . ILE A 1 162 ? 8.069 2.146 -20.158 1.00 85.75 162 ILE A O 1
ATOM 1226 N N . ARG A 1 163 ? 7.822 4.371 -20.386 1.00 86.25 163 ARG A N 1
ATOM 1227 C CA . ARG A 1 163 ? 9.092 4.631 -21.071 1.00 86.25 163 ARG A CA 1
ATOM 1228 C C . ARG A 1 163 ? 10.117 5.215 -20.123 1.00 86.25 163 ARG A C 1
ATOM 1230 O O . ARG A 1 163 ? 9.757 5.903 -19.169 1.00 86.25 163 ARG A O 1
ATOM 1237 N N . ILE A 1 164 ? 11.391 4.971 -20.413 1.00 84.75 164 ILE A N 1
ATOM 1238 C CA . ILE A 1 164 ? 12.468 5.533 -19.604 1.00 84.75 164 ILE A CA 1
ATOM 1239 C C . ILE A 1 164 ? 12.512 7.053 -19.731 1.00 84.75 164 ILE A C 1
ATOM 1241 O O . ILE A 1 164 ? 12.494 7.603 -20.833 1.00 84.75 164 ILE A O 1
ATOM 1245 N N . ALA A 1 165 ? 12.637 7.709 -18.581 1.00 83.31 165 ALA A N 1
ATOM 1246 C CA . ALA A 1 165 ? 12.881 9.134 -18.442 1.00 83.31 165 ALA A CA 1
ATOM 1247 C C . ALA A 1 165 ? 14.051 9.384 -17.470 1.00 83.31 165 ALA A C 1
ATOM 1249 O O . ALA A 1 165 ? 14.375 8.508 -16.660 1.00 83.31 165 ALA A O 1
ATOM 1250 N N . PRO A 1 166 ? 14.683 10.569 -17.514 1.00 82.25 166 PRO A N 1
ATOM 1251 C CA . PRO A 1 166 ? 15.771 10.918 -16.605 1.00 82.25 166 PRO A CA 1
ATOM 1252 C C . PRO A 1 166 ? 15.401 10.742 -15.126 1.00 82.25 166 PRO A C 1
ATOM 1254 O O . PRO A 1 166 ? 14.318 11.133 -14.685 1.00 82.25 166 PRO A O 1
ATOM 1257 N N . GLY A 1 167 ? 16.313 10.148 -14.352 1.00 82.44 167 GLY A N 1
ATOM 1258 C CA . GLY A 1 167 ? 16.138 9.933 -12.912 1.00 82.44 167 GLY A CA 1
ATOM 1259 C C . GLY A 1 167 ? 15.157 8.814 -12.548 1.00 82.44 167 GLY A C 1
ATOM 1260 O O . GLY A 1 167 ? 14.886 8.607 -11.357 1.00 82.44 167 GLY A O 1
ATOM 1261 N N . MET A 1 168 ? 14.626 8.092 -13.543 1.00 88.75 168 MET A N 1
ATOM 1262 C CA . MET A 1 168 ? 13.876 6.866 -13.307 1.00 88.75 168 MET A CA 1
ATOM 1263 C C . MET A 1 168 ? 14.789 5.764 -12.784 1.00 88.75 168 MET A C 1
ATOM 1265 O O . MET A 1 168 ? 15.944 5.631 -13.177 1.00 88.75 168 MET A O 1
ATOM 1269 N N . VAL A 1 169 ? 14.228 4.939 -11.915 1.00 90.44 169 VAL A N 1
ATOM 1270 C CA . VAL A 1 169 ? 14.828 3.693 -11.468 1.00 90.44 169 VAL A CA 1
ATOM 1271 C C . VAL A 1 169 ? 13.870 2.575 -11.827 1.00 90.44 169 VAL A C 1
ATOM 1273 O O . VAL A 1 169 ? 12.682 2.661 -11.521 1.00 90.44 169 VAL A O 1
ATOM 1276 N N . VAL A 1 170 ? 14.374 1.528 -12.462 1.00 91.44 170 VAL A N 1
ATOM 1277 C CA . VAL A 1 170 ? 13.625 0.280 -12.649 1.00 91.44 170 VAL A CA 1
ATOM 1278 C C . VAL A 1 170 ? 14.250 -0.789 -11.781 1.00 91.44 170 VAL A C 1
ATOM 1280 O O . VAL A 1 170 ? 15.440 -0.721 -11.475 1.00 91.44 170 VAL A O 1
ATOM 1283 N N . GLY A 1 171 ? 13.461 -1.763 -11.360 1.00 91.44 171 GLY A N 1
ATOM 1284 C CA . GLY A 1 171 ? 13.970 -2.806 -10.493 1.00 91.44 171 GLY A CA 1
ATOM 1285 C C . GLY A 1 171 ? 13.035 -3.987 -10.356 1.00 91.44 171 GLY A C 1
ATOM 1286 O O . GLY A 1 171 ? 11.914 -3.983 -10.867 1.00 91.44 171 GLY A O 1
ATOM 1287 N N . ALA A 1 172 ? 13.502 -4.989 -9.625 1.00 91.94 172 ALA A N 1
ATOM 1288 C CA . ALA A 1 172 ? 12.679 -6.097 -9.177 1.00 91.94 172 ALA A CA 1
ATOM 1289 C C . ALA A 1 172 ? 13.102 -6.568 -7.786 1.00 91.94 172 ALA A C 1
ATOM 1291 O O . ALA A 1 172 ? 14.252 -6.407 -7.373 1.00 91.94 172 ALA A O 1
ATOM 1292 N N . CYS A 1 173 ? 12.149 -7.134 -7.057 1.00 92.12 173 CYS A N 1
ATOM 1293 C CA . CYS A 1 173 ? 12.321 -7.587 -5.683 1.00 92.12 173 CYS A CA 1
ATOM 1294 C C . CYS A 1 173 ? 12.082 -9.090 -5.556 1.00 92.12 173 CYS A C 1
ATOM 1296 O O . CYS A 1 173 ? 11.412 -9.707 -6.384 1.00 92.12 173 CYS A O 1
ATOM 1298 N N . GLN A 1 174 ? 12.579 -9.675 -4.469 1.00 92.06 174 GLN A N 1
ATOM 1299 C CA . GLN A 1 174 ? 12.154 -11.009 -4.068 1.00 92.06 174 GLN A CA 1
ATOM 1300 C C . GLN A 1 174 ? 10.756 -10.937 -3.448 1.00 92.06 174 GLN A C 1
ATOM 1302 O O . GLN A 1 174 ? 10.456 -10.040 -2.651 1.00 92.06 174 GLN A O 1
ATOM 1307 N N . ALA A 1 175 ? 9.910 -11.903 -3.812 1.00 92.38 175 ALA A N 1
ATOM 1308 C CA . ALA A 1 175 ? 8.573 -12.045 -3.256 1.00 92.38 175 ALA A CA 1
ATOM 1309 C C . ALA A 1 175 ? 8.641 -12.212 -1.726 1.00 92.38 175 ALA A C 1
ATOM 1311 O O . ALA A 1 175 ? 9.339 -13.115 -1.246 1.00 92.38 175 ALA A O 1
ATOM 1312 N N . PRO A 1 176 ? 7.921 -11.393 -0.939 1.00 93.88 176 PRO A N 1
ATOM 1313 C CA . PRO A 1 176 ? 7.768 -11.617 0.495 1.00 93.88 176 PRO A CA 1
ATOM 1314 C C . PRO A 1 176 ? 7.151 -12.980 0.803 1.00 93.88 176 PRO A C 1
ATOM 1316 O O . PRO A 1 176 ? 6.458 -13.573 -0.019 1.00 93.88 176 PRO A O 1
ATOM 1319 N N . ARG A 1 177 ? 7.377 -13.475 2.021 1.00 94.56 177 ARG A N 1
ATOM 1320 C CA . ARG A 1 177 ? 6.765 -14.724 2.517 1.00 94.56 177 ARG A CA 1
ATOM 1321 C C . ARG A 1 177 ? 5.585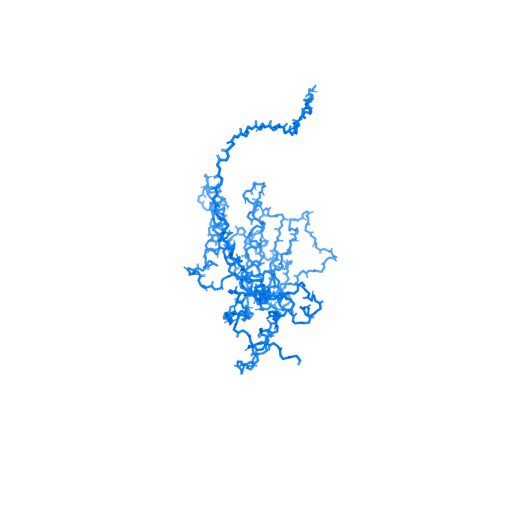 -14.472 3.452 1.00 94.56 177 ARG A C 1
ATOM 1323 O O . ARG A 1 177 ? 5.100 -15.394 4.106 1.00 94.56 177 ARG A O 1
ATOM 1330 N N . SER A 1 178 ? 5.147 -13.228 3.525 1.00 96.56 178 SER A N 1
ATOM 1331 C CA . SER A 1 178 ? 4.147 -12.735 4.454 1.00 96.56 178 SER A CA 1
ATOM 1332 C C . SER A 1 178 ? 3.230 -11.733 3.773 1.00 96.56 178 SER A C 1
ATOM 1334 O O . SER A 1 178 ? 3.495 -11.271 2.662 1.00 96.56 178 SER A O 1
ATOM 1336 N N . VAL A 1 179 ? 2.130 -11.438 4.446 1.00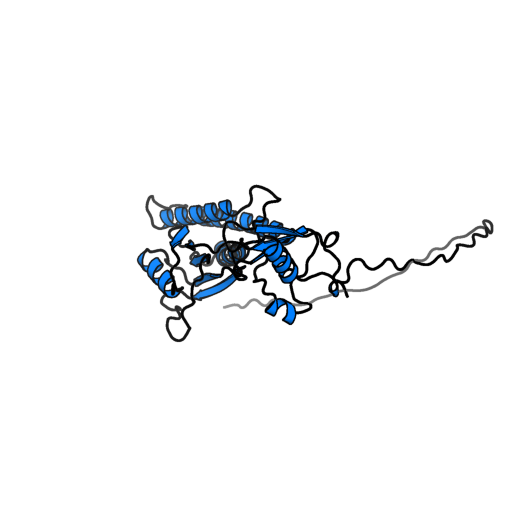 97.12 179 VAL A N 1
ATOM 1337 C CA . VAL A 1 179 ? 1.211 -10.349 4.147 1.00 97.12 179 VAL A CA 1
ATOM 1338 C C . VAL A 1 179 ? 1.128 -9.473 5.387 1.00 97.12 179 VAL A C 1
ATOM 1340 O O . VAL A 1 179 ? 1.258 -9.971 6.507 1.00 97.12 179 VAL A O 1
ATOM 1343 N N . VAL A 1 180 ? 0.933 -8.175 5.195 1.00 97.44 180 VAL A N 1
ATOM 1344 C CA . VAL A 1 180 ? 0.784 -7.233 6.309 1.00 97.44 180 VAL A CA 1
ATOM 1345 C C . VAL A 1 180 ? -0.687 -6.896 6.473 1.00 97.44 180 VAL A C 1
ATOM 1347 O O . VAL A 1 180 ? -1.376 -6.662 5.485 1.00 97.44 180 VAL A O 1
ATOM 1350 N N . ILE A 1 181 ? -1.175 -6.871 7.706 1.00 97.88 181 ILE A N 1
ATOM 1351 C CA . ILE A 1 181 ? -2.567 -6.573 8.031 1.00 97.88 181 ILE A CA 1
ATOM 1352 C C . ILE A 1 181 ? -2.584 -5.403 9.006 1.00 97.88 181 ILE A C 1
ATOM 1354 O O . ILE A 1 181 ? -1.979 -5.478 10.070 1.00 97.88 181 ILE A O 1
ATOM 1358 N N . LEU A 1 182 ? -3.266 -4.328 8.635 1.00 97.75 182 LEU A N 1
ATOM 1359 C CA . LEU A 1 182 ? -3.493 -3.156 9.466 1.00 97.75 182 LEU A CA 1
ATOM 1360 C C . LEU A 1 182 ? -4.961 -3.167 9.880 1.00 97.75 182 LEU A C 1
ATOM 1362 O O . LEU A 1 182 ? -5.842 -3.141 9.020 1.00 97.75 182 LEU A O 1
ATOM 1366 N N . ASP A 1 183 ? -5.223 -3.257 11.181 1.00 95.94 183 ASP A N 1
ATOM 1367 C CA . ASP A 1 183 ? -6.579 -3.347 11.722 1.00 95.94 183 ASP A CA 1
ATOM 1368 C C . ASP A 1 183 ? -6.742 -2.642 13.078 1.00 95.94 183 ASP A C 1
ATOM 1370 O O . ASP A 1 183 ? -5.811 -2.005 13.574 1.00 95.94 183 ASP A O 1
ATOM 1374 N N . ALA A 1 184 ? -7.925 -2.757 13.692 1.00 93.50 184 ALA A N 1
ATOM 1375 C CA . ALA A 1 184 ? -8.248 -2.081 14.951 1.00 93.50 184 ALA A CA 1
ATOM 1376 C C . ALA A 1 184 ? -7.415 -2.540 16.166 1.00 93.50 184 ALA A C 1
ATOM 1378 O O . ALA A 1 184 ? -7.534 -1.964 17.245 1.00 93.50 184 ALA A O 1
ATOM 1379 N N . THR A 1 185 ? -6.582 -3.568 16.008 1.00 94.19 185 THR A N 1
ATOM 1380 C CA . THR A 1 185 ? -5.676 -4.090 17.042 1.00 94.19 185 THR A CA 1
ATOM 1381 C C . THR A 1 185 ? -4.202 -3.821 16.734 1.00 94.19 185 THR A C 1
ATOM 1383 O O . THR A 1 185 ? -3.347 -4.156 17.547 1.00 94.19 185 THR A O 1
ATOM 1386 N N . GLY A 1 186 ? -3.886 -3.221 15.582 1.00 95.81 186 GLY A N 1
ATOM 1387 C CA . GLY A 1 186 ? -2.540 -2.767 15.235 1.00 95.81 186 GLY A CA 1
ATOM 1388 C C . GLY A 1 186 ? -2.084 -3.235 13.859 1.00 95.81 186 GLY A C 1
ATOM 1389 O O . GLY A 1 186 ? -2.879 -3.323 12.923 1.00 95.81 186 GLY A O 1
ATOM 1390 N N . VAL A 1 187 ? -0.781 -3.494 13.736 1.00 97.38 187 VAL A N 1
ATOM 1391 C CA . VAL A 1 187 ? -0.141 -3.974 12.506 1.00 97.38 187 VAL A CA 1
ATOM 1392 C C . VAL A 1 187 ? 0.387 -5.381 12.736 1.00 97.38 187 VAL A C 1
ATOM 1394 O O . VAL A 1 187 ? 1.156 -5.615 13.665 1.00 97.38 187 VAL A O 1
ATOM 1397 N N . HIS A 1 188 ? -0.004 -6.309 11.870 1.00 96.81 188 HIS A N 1
ATOM 1398 C CA . HIS A 1 188 ? 0.284 -7.732 12.008 1.00 96.81 188 HIS A CA 1
ATOM 1399 C C . HIS A 1 188 ? 0.960 -8.259 10.756 1.00 96.81 188 HIS A C 1
ATOM 1401 O O . HIS A 1 188 ? 0.516 -7.999 9.637 1.00 96.81 188 HIS A O 1
ATOM 1407 N N . GLU A 1 189 ? 2.004 -9.055 10.941 1.00 95.94 189 GLU A N 1
ATOM 1408 C CA . GLU A 1 189 ? 2.603 -9.816 9.856 1.00 95.94 189 GLU A CA 1
ATOM 1409 C C . GLU A 1 189 ? 2.068 -11.246 9.885 1.00 95.94 189 GLU A C 1
ATOM 1411 O O . GLU A 1 189 ? 2.244 -11.990 10.850 1.00 95.94 189 GLU A O 1
ATOM 1416 N N . ARG A 1 190 ? 1.407 -11.648 8.803 1.00 95.94 190 ARG A N 1
ATOM 1417 C CA . ARG A 1 190 ? 0.821 -12.976 8.654 1.00 95.94 190 ARG A CA 1
ATOM 1418 C C . ARG A 1 190 ? 1.608 -13.756 7.616 1.00 95.94 190 ARG A C 1
ATOM 1420 O O . ARG A 1 190 ? 1.733 -13.333 6.470 1.00 95.94 190 ARG A O 1
ATOM 1427 N N . LYS A 1 191 ? 2.122 -14.932 7.988 1.00 96.88 191 LYS A N 1
ATOM 1428 C CA . LYS A 1 191 ? 2.801 -15.828 7.038 1.00 96.88 191 LYS A CA 1
ATOM 1429 C C . LYS A 1 191 ? 1.868 -16.155 5.872 1.00 96.88 191 LYS A C 1
ATOM 1431 O O . LYS A 1 191 ? 0.731 -16.560 6.098 1.00 96.88 191 LYS A O 1
ATOM 1436 N N . TRP A 1 192 ? 2.354 -16.018 4.646 1.00 96.81 192 TRP A N 1
ATOM 1437 C CA . TRP A 1 192 ? 1.585 -16.349 3.454 1.00 96.81 192 TRP A CA 1
ATOM 1438 C C . TRP A 1 192 ? 1.589 -17.862 3.204 1.00 96.81 192 TRP A C 1
ATOM 1440 O O . TRP A 1 192 ? 2.607 -18.536 3.392 1.00 96.81 192 TRP A O 1
ATOM 1450 N N . THR A 1 193 ? 0.453 -18.391 2.753 1.00 95.62 193 THR A N 1
ATOM 1451 C CA . THR A 1 193 ? 0.296 -19.782 2.319 1.00 95.62 193 THR A CA 1
ATOM 1452 C C . THR A 1 193 ? -0.435 -19.832 0.980 1.00 95.62 193 THR A C 1
ATOM 1454 O O . THR A 1 193 ? -1.243 -18.945 0.697 1.00 95.62 193 THR A O 1
ATOM 1457 N N . PRO A 1 194 ? -0.208 -20.873 0.160 1.00 93.81 194 PRO A N 1
ATOM 1458 C CA . PRO A 1 194 ? -1.048 -21.122 -1.005 1.00 93.81 194 PRO A CA 1
ATOM 1459 C C . PRO A 1 194 ? -2.530 -21.160 -0.608 1.00 93.81 194 PRO A C 1
ATOM 1461 O O . PRO A 1 194 ? -2.862 -21.660 0.467 1.00 93.81 194 PRO A O 1
ATOM 1464 N N . ASN A 1 195 ? -3.399 -20.634 -1.472 1.00 90.94 195 ASN A N 1
ATOM 1465 C CA . ASN A 1 195 ? -4.849 -20.517 -1.257 1.00 90.94 195 ASN A CA 1
ATOM 1466 C C . ASN A 1 195 ? -5.268 -19.594 -0.100 1.00 90.94 195 ASN A C 1
ATOM 1468 O O . ASN A 1 195 ? -6.428 -19.620 0.297 1.00 90.94 195 ASN A O 1
ATOM 1472 N N . LEU A 1 196 ? -4.355 -18.772 0.437 1.00 94.38 196 LEU A N 1
ATOM 1473 C CA . LEU A 1 196 ? -4.747 -17.701 1.347 1.00 94.38 196 LEU A CA 1
ATOM 1474 C C . LEU A 1 196 ? -5.667 -16.724 0.615 1.00 94.38 196 LEU A C 1
ATOM 1476 O O . LEU A 1 196 ? -5.352 -16.264 -0.486 1.00 94.38 196 LEU A O 1
ATOM 1480 N N . SER A 1 197 ? -6.777 -16.393 1.255 1.00 93.25 197 SER A N 1
ATOM 1481 C CA . SER A 1 197 ? -7.828 -15.585 0.670 1.00 93.25 197 SER A CA 1
ATOM 1482 C C . SER A 1 197 ? -8.235 -14.436 1.584 1.00 93.25 197 SER A C 1
ATOM 1484 O O . SER A 1 197 ? -7.918 -14.433 2.780 1.00 93.25 197 SER A O 1
ATOM 1486 N N . LEU A 1 198 ? -8.870 -13.417 1.009 1.00 93.25 198 LEU A N 1
ATOM 1487 C CA . LEU A 1 198 ? -9.244 -12.227 1.760 1.00 93.25 198 LEU A CA 1
ATOM 1488 C C . LEU A 1 198 ? -10.341 -12.555 2.774 1.00 93.25 198 LEU A C 1
ATOM 1490 O O . LEU A 1 198 ? -10.256 -12.079 3.903 1.00 93.25 198 LEU A O 1
ATOM 1494 N N . ASP A 1 199 ? -11.308 -13.404 2.418 1.00 90.62 199 ASP A N 1
ATOM 1495 C CA . ASP A 1 199 ? -12.364 -13.809 3.348 1.00 90.62 199 ASP A CA 1
ATOM 1496 C C . ASP A 1 199 ? -11.825 -14.596 4.541 1.00 90.62 199 ASP A C 1
ATOM 1498 O O . ASP A 1 199 ? -12.196 -14.305 5.679 1.00 90.62 199 ASP A O 1
ATOM 1502 N N . ALA A 1 200 ? -10.878 -15.511 4.312 1.00 91.56 200 ALA A N 1
ATOM 1503 C CA . ALA A 1 200 ? -10.228 -16.237 5.399 1.00 91.56 200 ALA A CA 1
ATOM 1504 C C . ALA A 1 200 ? -9.473 -15.292 6.350 1.00 91.56 200 ALA A C 1
ATOM 1506 O O . ALA A 1 200 ? -9.507 -15.481 7.566 1.00 91.56 200 ALA A O 1
ATOM 1507 N N . LEU A 1 201 ? -8.814 -14.254 5.816 1.00 93.69 201 LEU A N 1
ATOM 1508 C CA . LEU A 1 201 ? -8.163 -13.235 6.641 1.00 93.69 201 LEU A CA 1
ATOM 1509 C C . LEU A 1 201 ? -9.181 -12.395 7.414 1.00 93.69 201 LEU A C 1
ATOM 1511 O O . LEU A 1 201 ? -8.968 -12.139 8.595 1.00 93.69 201 LEU A O 1
ATOM 1515 N N . ILE A 1 202 ? -10.282 -11.984 6.785 1.00 92.25 202 ILE A N 1
ATOM 1516 C CA . ILE A 1 202 ? -11.364 -11.256 7.458 1.00 92.25 202 ILE A CA 1
ATOM 1517 C C . ILE A 1 202 ? -11.898 -12.073 8.637 1.00 92.25 202 ILE A C 1
ATOM 1519 O O . ILE A 1 202 ? -12.020 -11.528 9.730 1.00 92.25 202 ILE A O 1
ATOM 1523 N N . ASP A 1 203 ? -12.171 -13.365 8.442 1.00 91.56 203 ASP A N 1
ATOM 1524 C CA . ASP A 1 203 ? -12.684 -14.250 9.494 1.00 91.56 203 ASP A CA 1
ATOM 1525 C C . ASP A 1 203 ? -11.667 -14.438 10.629 1.00 91.56 203 ASP A C 1
ATOM 1527 O O . ASP A 1 203 ? -12.019 -14.320 11.806 1.00 91.56 203 ASP A O 1
ATOM 1531 N N . GLU A 1 204 ? -10.389 -14.648 10.285 1.00 93.62 204 GLU A N 1
ATOM 1532 C CA . GLU A 1 204 ? -9.279 -14.724 11.245 1.00 93.62 204 GLU A CA 1
ATOM 1533 C C . GLU A 1 204 ? -9.201 -13.441 12.092 1.00 93.62 204 GLU A C 1
ATOM 1535 O O . GLU A 1 204 ? -9.102 -13.495 13.322 1.00 93.62 204 GLU A O 1
ATOM 1540 N N . ARG A 1 205 ? -9.293 -12.267 11.451 1.00 93.62 205 ARG A N 1
ATOM 1541 C CA . ARG A 1 205 ? -9.248 -10.973 12.145 1.00 93.62 205 ARG A CA 1
ATOM 1542 C C . ARG A 1 205 ? -10.527 -10.676 12.919 1.00 93.62 205 ARG A C 1
ATOM 1544 O O . ARG A 1 205 ? -10.437 -10.081 13.990 1.00 93.62 205 ARG A O 1
ATOM 1551 N N . ALA A 1 206 ? -11.696 -11.108 12.450 1.00 91.06 206 ALA A N 1
ATOM 1552 C CA . ALA A 1 206 ? -12.960 -10.966 13.170 1.00 91.06 206 ALA A CA 1
ATOM 1553 C C . ALA A 1 206 ? -12.911 -11.712 14.508 1.00 91.06 206 ALA A C 1
ATOM 1555 O O . ALA A 1 206 ? -13.226 -11.130 15.546 1.00 91.06 206 ALA A O 1
ATOM 1556 N N . ALA A 1 207 ? -12.433 -12.961 14.497 1.00 91.88 207 ALA A N 1
ATOM 1557 C CA . ALA A 1 207 ? -12.257 -13.770 15.702 1.00 91.88 207 ALA A CA 1
ATOM 1558 C C . ALA A 1 207 ? -11.257 -13.148 16.695 1.00 91.88 207 ALA A C 1
ATOM 1560 O O . ALA A 1 207 ? -11.421 -13.281 17.906 1.00 91.88 207 ALA A O 1
ATOM 1561 N N . ALA A 1 208 ? -10.250 -12.429 16.191 1.00 91.25 208 ALA A N 1
ATOM 1562 C CA . ALA A 1 208 ? -9.265 -11.709 16.997 1.00 91.25 208 ALA A CA 1
ATOM 1563 C C . ALA A 1 208 ? -9.704 -10.289 17.424 1.00 91.25 208 ALA A C 1
ATOM 1565 O O . ALA A 1 208 ? -8.918 -9.573 18.040 1.00 91.25 208 ALA A O 1
ATOM 1566 N N . GLY A 1 209 ? -10.924 -9.852 17.089 1.00 88.94 209 GLY A N 1
ATOM 1567 C CA . GLY A 1 209 ? -11.420 -8.505 17.399 1.00 88.94 209 GLY A CA 1
ATOM 1568 C C . GLY A 1 209 ? -10.854 -7.383 16.514 1.00 88.94 209 GLY A C 1
ATOM 1569 O O . GLY A 1 209 ? -11.086 -6.210 16.795 1.00 88.94 209 GLY A O 1
ATOM 1570 N N . GLY A 1 210 ? -10.148 -7.722 15.433 1.00 87.88 210 GLY A N 1
ATOM 1571 C CA . GLY A 1 210 ? -9.512 -6.784 14.503 1.00 87.88 210 GLY A CA 1
ATOM 1572 C C . GLY A 1 210 ? -10.470 -6.032 13.577 1.00 87.88 210 GLY A C 1
ATOM 1573 O O . GLY A 1 210 ? -10.125 -4.957 13.093 1.00 87.88 210 GLY A O 1
ATOM 1574 N N . ILE A 1 211 ? -11.678 -6.560 13.345 1.00 88.00 211 ILE A N 1
ATOM 1575 C CA . ILE A 1 211 ? -12.670 -5.936 12.450 1.00 88.00 211 ILE A CA 1
ATOM 1576 C C . ILE A 1 211 ? -13.392 -4.765 13.126 1.00 88.00 211 ILE A C 1
ATOM 1578 O O . ILE A 1 211 ? -13.581 -3.716 12.512 1.00 88.00 211 ILE A O 1
ATOM 1582 N N . GLY A 1 212 ? -13.784 -4.915 14.397 1.00 82.88 212 GLY A N 1
ATOM 1583 C CA . GLY A 1 212 ? -14.513 -3.873 15.123 1.00 82.88 212 GLY A CA 1
ATOM 1584 C C . GLY A 1 212 ? -15.751 -3.362 14.353 1.00 82.88 212 GLY A C 1
ATOM 1585 O O . GLY A 1 212 ? -16.485 -4.170 13.784 1.00 82.88 212 GLY A O 1
ATOM 1586 N N . PRO A 1 213 ? -15.999 -2.036 14.310 1.00 85.81 213 PRO A N 1
ATOM 1587 C CA . PRO A 1 213 ? -17.083 -1.421 13.539 1.00 85.81 213 PRO A CA 1
ATOM 1588 C C . PRO A 1 213 ? -16.712 -1.101 12.077 1.00 85.81 213 PRO A C 1
ATOM 1590 O O . PRO A 1 213 ? -17.359 -0.254 11.456 1.00 85.81 213 PRO A O 1
ATOM 1593 N N . ALA A 1 214 ? -15.659 -1.711 11.524 1.00 87.00 214 ALA A N 1
ATOM 1594 C CA . ALA A 1 214 ? -15.253 -1.464 10.145 1.00 87.00 214 ALA A CA 1
ATOM 1595 C C . ALA A 1 214 ? -16.355 -1.858 9.151 1.00 87.00 214 ALA A C 1
ATOM 1597 O O . ALA A 1 214 ? -17.023 -2.883 9.293 1.00 87.00 214 ALA A O 1
ATOM 1598 N N . VAL A 1 215 ? -16.521 -1.033 8.118 1.00 88.69 215 VAL A N 1
ATOM 1599 C CA . VAL A 1 215 ? -17.500 -1.261 7.045 1.00 88.69 215 VAL A CA 1
ATOM 1600 C C . VAL A 1 215 ? -16.856 -1.813 5.784 1.00 88.69 215 VAL A C 1
ATOM 1602 O O . VAL A 1 215 ? -17.532 -2.484 5.003 1.00 88.69 215 VAL A O 1
ATOM 1605 N N . GLU A 1 216 ? -15.553 -1.580 5.614 1.00 92.44 216 GLU A N 1
ATOM 1606 C CA . GLU A 1 216 ? -14.792 -1.955 4.432 1.00 92.44 216 GLU A CA 1
ATOM 1607 C C . GLU A 1 216 ? -13.393 -2.476 4.787 1.00 92.44 216 GLU A C 1
ATOM 1609 O O . GLU A 1 216 ? -12.809 -2.171 5.830 1.00 92.44 216 GLU A O 1
ATOM 1614 N N . VAL A 1 217 ? -12.833 -3.247 3.864 1.00 94.44 217 VAL A N 1
ATOM 1615 C CA . VAL A 1 217 ? -11.445 -3.698 3.866 1.00 94.44 217 VAL A CA 1
ATOM 1616 C C . VAL A 1 217 ? -10.837 -3.443 2.493 1.00 94.44 217 VAL A C 1
ATOM 1618 O O . VAL A 1 217 ? -11.486 -3.642 1.468 1.00 94.44 217 VAL A O 1
ATOM 1621 N N . SER A 1 218 ? -9.588 -2.993 2.457 1.00 96.69 218 SER A N 1
ATOM 1622 C CA . SER A 1 218 ? -8.833 -2.778 1.225 1.00 96.69 218 SER A CA 1
ATOM 1623 C C . SER A 1 218 ? -7.689 -3.779 1.119 1.00 96.69 218 SER A C 1
ATOM 1625 O O . SER A 1 218 ? -6.800 -3.806 1.968 1.00 96.69 218 SER A O 1
ATOM 1627 N N . LEU A 1 219 ? -7.692 -4.580 0.056 1.00 97.00 219 LEU A N 1
ATOM 1628 C CA . LEU A 1 219 ? -6.586 -5.448 -0.332 1.00 97.00 219 LEU A CA 1
ATOM 1629 C C . LEU A 1 219 ? -5.681 -4.706 -1.316 1.00 97.00 219 LEU A C 1
ATOM 1631 O O . LEU A 1 219 ? -6.091 -4.356 -2.421 1.00 97.00 219 LEU A O 1
ATOM 1635 N N . VAL A 1 220 ? -4.432 -4.501 -0.921 1.00 97.50 220 VAL A N 1
ATOM 1636 C CA . VAL A 1 220 ? -3.375 -3.921 -1.743 1.00 97.50 220 VAL A CA 1
ATOM 1637 C C . VAL A 1 220 ? -2.515 -5.046 -2.303 1.00 97.50 220 VAL A C 1
ATOM 1639 O O . VAL A 1 220 ? -1.818 -5.737 -1.558 1.00 97.50 220 VAL A O 1
ATOM 1642 N N . THR A 1 221 ? -2.551 -5.244 -3.618 1.00 95.69 221 THR A N 1
ATOM 1643 C CA . THR A 1 221 ? -1.770 -6.300 -4.276 1.00 95.69 221 THR A CA 1
ATOM 1644 C C . THR A 1 221 ? -0.295 -5.903 -4.409 1.00 95.69 221 THR A C 1
ATOM 1646 O O . THR A 1 221 ? 0.019 -4.708 -4.436 1.00 95.69 221 THR A O 1
ATOM 1649 N N . PRO A 1 222 ? 0.637 -6.859 -4.596 1.00 93.69 222 PRO A N 1
ATOM 1650 C CA . PRO A 1 222 ? 2.035 -6.536 -4.895 1.00 93.69 222 PRO A CA 1
ATOM 1651 C C . PRO A 1 222 ? 2.197 -5.727 -6.188 1.00 93.69 222 PRO A C 1
ATOM 1653 O O . PRO A 1 222 ? 3.177 -5.014 -6.353 1.00 93.69 222 PRO A O 1
ATOM 1656 N N . GLN A 1 223 ? 1.212 -5.768 -7.089 1.00 91.94 223 GLN A N 1
ATOM 1657 C CA . GLN A 1 223 ? 1.189 -4.946 -8.300 1.00 91.94 223 GLN A CA 1
ATOM 1658 C C . GLN A 1 223 ? 0.708 -3.520 -8.009 1.00 91.94 223 GLN A C 1
ATOM 1660 O O . GLN A 1 223 ? 0.854 -2.648 -8.851 1.00 91.94 223 GLN A O 1
ATOM 1665 N N . GLY A 1 224 ? 0.214 -3.217 -6.807 1.00 93.38 224 GLY A N 1
ATOM 1666 C CA . GLY A 1 224 ? -0.254 -1.882 -6.420 1.00 93.38 224 GLY A CA 1
ATOM 1667 C C . GLY A 1 224 ? -1.704 -1.608 -6.810 1.00 93.38 224 GLY A C 1
ATOM 1668 O O . GLY A 1 224 ? -2.109 -0.455 -6.905 1.00 93.38 224 GLY A O 1
ATOM 1669 N N . GLN A 1 225 ? -2.495 -2.653 -7.057 1.00 95.06 225 GLN A N 1
ATOM 1670 C CA . GLN A 1 225 ? -3.944 -2.503 -7.161 1.00 95.06 225 GLN A CA 1
ATOM 1671 C C . GLN A 1 225 ? -4.531 -2.405 -5.758 1.00 95.06 225 GLN A C 1
ATOM 1673 O O . GLN A 1 225 ? -4.099 -3.131 -4.865 1.00 95.06 225 GLN A O 1
ATOM 1678 N N . VAL A 1 226 ? -5.526 -1.539 -5.585 1.00 96.19 226 VAL A N 1
ATOM 1679 C CA . VAL A 1 226 ? -6.313 -1.435 -4.354 1.00 96.19 226 VAL A CA 1
ATOM 1680 C C . VAL A 1 226 ? -7.703 -1.979 -4.652 1.00 96.19 226 VAL A C 1
ATOM 1682 O O . VAL A 1 226 ? -8.415 -1.441 -5.497 1.00 96.19 226 VAL A O 1
ATOM 1685 N N . LEU A 1 227 ? -8.063 -3.077 -3.994 1.00 94.56 227 LEU A N 1
ATOM 1686 C CA . LEU A 1 227 ? -9.354 -3.741 -4.124 1.00 94.56 227 LEU A CA 1
ATOM 1687 C C . LEU A 1 227 ? -10.115 -3.582 -2.810 1.00 94.56 227 LEU A C 1
ATOM 1689 O O . LEU A 1 227 ? -9.791 -4.238 -1.822 1.00 94.56 227 LEU A O 1
ATOM 1693 N N . THR A 1 228 ? -11.120 -2.713 -2.798 1.00 92.62 228 THR A N 1
ATOM 1694 C CA . THR A 1 228 ? -11.956 -2.486 -1.615 1.00 92.62 228 THR A CA 1
ATOM 1695 C C . THR A 1 228 ? -13.164 -3.420 -1.629 1.00 92.62 228 THR A C 1
ATOM 1697 O O . THR A 1 228 ? -13.760 -3.685 -2.683 1.00 92.62 228 THR A O 1
ATOM 1700 N N . ARG A 1 229 ? -13.501 -3.968 -0.462 1.00 90.12 229 ARG A N 1
ATOM 1701 C CA . ARG A 1 229 ? -14.635 -4.868 -0.248 1.00 90.12 229 ARG A CA 1
ATO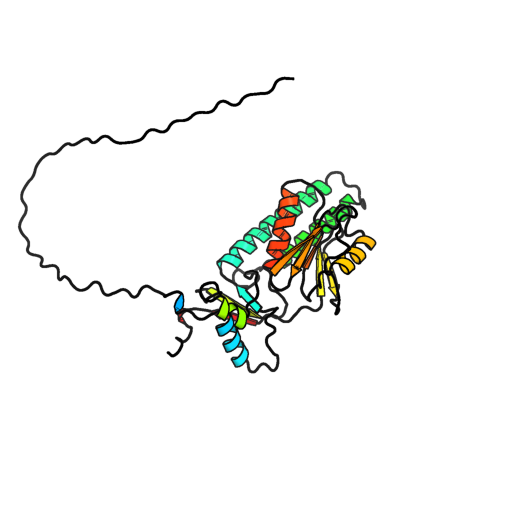M 1702 C C . ARG A 1 229 ? -15.402 -4.487 1.016 1.00 90.12 229 ARG A C 1
ATOM 1704 O O . ARG A 1 229 ? -14.770 -4.132 2.010 1.00 90.12 229 ARG A O 1
ATOM 1711 N N . PRO A 1 230 ? -16.738 -4.589 1.003 1.00 89.69 230 PRO A N 1
ATOM 1712 C CA . PRO A 1 230 ? -17.533 -4.461 2.215 1.00 89.69 230 PRO A CA 1
ATOM 1713 C C . PRO A 1 230 ? -17.263 -5.634 3.172 1.00 89.69 230 PRO A C 1
ATOM 1715 O O . PRO A 1 230 ? -17.147 -6.777 2.729 1.00 89.69 230 PRO A O 1
ATOM 1718 N N . VAL A 1 231 ? -17.165 -5.357 4.476 1.00 88.25 231 VAL A N 1
ATOM 1719 C CA . VAL A 1 231 ? -16.803 -6.358 5.502 1.00 88.25 231 VAL A CA 1
ATOM 1720 C C . VAL A 1 231 ? -17.793 -6.453 6.664 1.00 88.25 231 VAL A C 1
ATOM 1722 O O . VAL A 1 231 ? -17.763 -7.421 7.425 1.00 88.25 231 VAL A O 1
ATOM 1725 N N . ALA A 1 232 ? -18.696 -5.482 6.808 1.00 84.50 232 ALA A N 1
ATOM 1726 C CA . ALA A 1 232 ? -19.700 -5.533 7.859 1.00 84.50 232 ALA A CA 1
ATOM 1727 C C . ALA A 1 232 ? -20.712 -6.654 7.585 1.00 84.50 232 ALA A C 1
ATOM 1729 O O . ALA A 1 232 ? -21.052 -6.958 6.445 1.00 84.50 232 ALA A O 1
ATOM 1730 N N . SER A 1 233 ? -21.253 -7.259 8.640 1.00 81.12 233 SER A N 1
ATOM 1731 C CA . SER A 1 233 ? -22.166 -8.408 8.521 1.00 81.12 233 SER A CA 1
ATOM 1732 C C . SER A 1 233 ? -23.384 -8.161 7.620 1.00 81.12 233 SER A C 1
ATOM 1734 O O . SER A 1 233 ? -23.908 -9.102 7.035 1.00 81.12 233 SER A O 1
ATOM 1736 N N . TRP A 1 234 ? -23.823 -6.907 7.490 1.00 78.94 234 TRP A N 1
ATOM 1737 C CA . TRP A 1 234 ? -24.969 -6.498 6.676 1.00 78.94 234 TRP A CA 1
ATOM 1738 C C . TRP A 1 234 ? -24.623 -6.162 5.215 1.00 78.94 234 TRP A C 1
ATOM 1740 O O . TRP A 1 234 ? -25.538 -6.072 4.401 1.00 78.94 234 TRP A O 1
ATOM 1750 N N . ASN A 1 235 ? -23.344 -5.960 4.868 1.00 81.19 235 ASN A N 1
ATOM 1751 C CA . ASN A 1 235 ? -22.903 -5.663 3.495 1.00 81.19 235 ASN A CA 1
ATOM 1752 C C . ASN A 1 235 ? -21.851 -6.631 2.947 1.00 81.19 235 ASN A C 1
ATOM 1754 O O . ASN A 1 235 ? -21.475 -6.505 1.782 1.00 81.19 235 ASN A O 1
ATOM 1758 N N . ARG A 1 236 ? -21.368 -7.580 3.752 1.00 82.75 236 ARG A N 1
ATOM 1759 C CA . ARG A 1 236 ? -20.348 -8.530 3.325 1.00 82.75 236 ARG A CA 1
ATOM 1760 C C . ARG A 1 236 ? -20.889 -9.407 2.203 1.00 82.75 236 ARG A C 1
ATOM 1762 O O . ARG A 1 236 ? -21.904 -10.086 2.347 1.00 82.75 236 ARG A O 1
ATOM 1769 N N . LEU A 1 237 ? -20.168 -9.408 1.092 1.00 74.00 237 LEU A N 1
ATOM 1770 C CA . LEU A 1 237 ? -20.462 -10.247 -0.060 1.00 74.00 237 LEU A CA 1
ATOM 1771 C C . LEU A 1 237 ? -19.786 -11.605 0.157 1.00 74.00 237 LEU A C 1
ATOM 1773 O O . LEU A 1 237 ? -18.597 -11.743 -0.091 1.00 74.00 237 LEU A O 1
ATOM 1777 N N . THR A 1 238 ? -20.530 -12.586 0.677 1.00 66.44 238 THR A N 1
ATOM 1778 C CA . THR A 1 238 ? -20.021 -13.941 0.990 1.00 66.44 238 THR A CA 1
ATOM 1779 C C . THR A 1 238 ? -20.454 -15.013 -0.013 1.00 66.44 238 THR A C 1
ATOM 1781 O O . THR A 1 238 ? -20.110 -16.182 0.142 1.00 66.44 238 THR A O 1
ATOM 1784 N N . SER A 1 239 ? -21.234 -14.655 -1.040 1.00 52.47 239 SER A N 1
ATOM 1785 C CA . SER A 1 239 ? -21.750 -15.613 -2.024 1.00 52.47 239 SER A CA 1
ATOM 1786 C C . SER A 1 239 ? -21.691 -15.050 -3.442 1.00 52.47 239 SER A C 1
ATOM 1788 O O . SER A 1 239 ? -22.118 -13.925 -3.682 1.00 52.47 239 SER A O 1
ATOM 1790 N N . GLY A 1 240 ? -21.168 -15.842 -4.382 1.00 54.28 240 GLY A N 1
ATOM 1791 C CA . GLY A 1 240 ? -21.197 -15.551 -5.822 1.00 54.28 240 GLY A CA 1
ATOM 1792 C C . GLY A 1 240 ? -20.003 -14.773 -6.383 1.00 54.28 240 GLY A C 1
ATOM 1793 O O . GLY A 1 240 ? -19.745 -14.882 -7.579 1.00 54.28 240 GLY A O 1
ATOM 1794 N N . ASP A 1 241 ? -19.231 -14.087 -5.541 1.00 55.91 241 ASP A N 1
ATOM 1795 C CA . ASP A 1 241 ? -17.980 -13.440 -5.935 1.00 55.91 241 ASP A CA 1
ATOM 1796 C C . ASP A 1 241 ? -16.801 -14.337 -5.556 1.00 55.91 241 ASP A C 1
ATOM 1798 O O . ASP A 1 241 ? -16.711 -14.822 -4.430 1.00 55.91 241 ASP A O 1
ATOM 1802 N N . ALA A 1 242 ? -15.911 -14.611 -6.512 1.00 61.53 242 ALA A N 1
ATOM 1803 C CA . ALA A 1 242 ? -14.716 -15.404 -6.258 1.00 61.53 242 ALA A CA 1
ATOM 1804 C C . ALA A 1 242 ? -13.902 -14.746 -5.135 1.00 61.53 242 ALA A C 1
ATOM 1806 O O . ALA A 1 242 ? -13.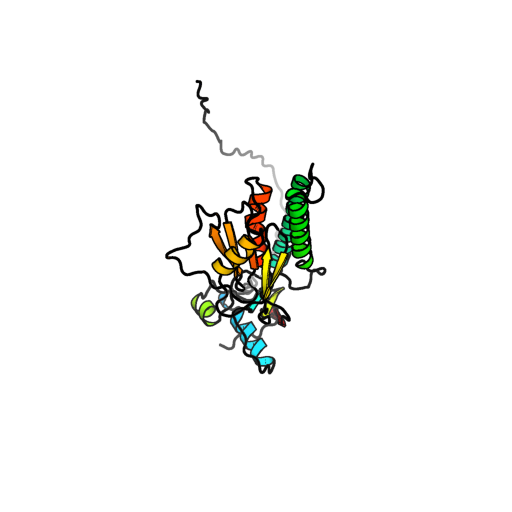405 -13.629 -5.310 1.00 61.53 242 ALA A O 1
ATOM 1807 N N . ASP A 1 243 ? -13.798 -15.441 -4.000 1.00 80.38 243 ASP A N 1
ATOM 1808 C CA . ASP A 1 243 ? -12.954 -15.063 -2.871 1.00 80.38 243 ASP A CA 1
ATOM 1809 C C . ASP A 1 243 ? -11.596 -14.572 -3.389 1.00 80.38 243 ASP A C 1
ATOM 1811 O O . ASP A 1 243 ? -10.958 -15.219 -4.230 1.00 80.38 243 ASP A O 1
ATOM 1815 N N . LEU A 1 244 ? -11.199 -13.369 -2.969 1.00 88.31 244 LEU A N 1
ATOM 1816 C CA . LEU A 1 244 ? -10.047 -12.700 -3.555 1.00 88.31 244 LEU A CA 1
ATOM 1817 C C . LEU A 1 244 ? -8.767 -13.389 -3.072 1.00 88.31 244 LEU A C 1
ATOM 1819 O O . LEU A 1 244 ? -8.456 -13.321 -1.879 1.00 88.31 244 LEU A O 1
ATOM 1823 N N . PRO A 1 245 ? -7.978 -14.007 -3.970 1.00 92.69 245 PRO A N 1
ATOM 1824 C CA . PRO A 1 245 ? -6.727 -14.619 -3.569 1.00 92.69 245 PRO A CA 1
ATOM 1825 C C . PRO A 1 245 ? -5.758 -13.537 -3.098 1.00 92.69 245 PRO A C 1
ATOM 1827 O O . PRO A 1 245 ? -5.549 -12.515 -3.759 1.00 92.69 245 PRO A O 1
ATOM 1830 N N . VAL A 1 246 ? -5.121 -13.784 -1.960 1.00 95.06 246 VAL A N 1
ATOM 1831 C CA . VAL A 1 246 ? -4.132 -12.876 -1.392 1.00 9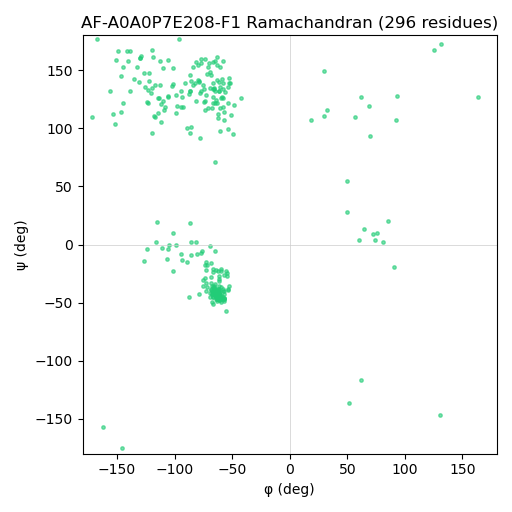5.06 246 VAL A CA 1
ATOM 1832 C C . VAL A 1 246 ? -2.753 -13.334 -1.845 1.00 95.06 246 VAL A C 1
ATOM 1834 O O . VAL A 1 246 ? -2.313 -14.446 -1.554 1.00 95.06 246 VAL A O 1
ATOM 1837 N N . ALA A 1 247 ? -2.056 -12.472 -2.579 1.00 94.94 247 ALA A N 1
ATOM 1838 C CA . ALA A 1 247 ? -0.702 -12.737 -3.048 1.00 94.94 247 ALA A CA 1
ATOM 1839 C C . ALA A 1 247 ? 0.345 -12.495 -1.936 1.00 94.94 247 ALA A C 1
ATOM 1841 O O . ALA A 1 247 ? 0.115 -11.676 -1.042 1.00 94.94 247 ALA A O 1
ATOM 1842 N N . PRO A 1 248 ? 1.523 -13.144 -1.995 1.00 95.75 248 PRO A N 1
ATOM 1843 C CA . PRO A 1 248 ? 2.608 -12.856 -1.063 1.00 95.75 248 PRO A CA 1
ATOM 1844 C C . PRO A 1 248 ? 3.043 -11.393 -1.181 1.00 95.75 248 PRO A C 1
ATOM 1846 O O . PRO A 1 248 ? 3.205 -10.885 -2.290 1.00 95.75 248 PRO A O 1
ATOM 1849 N N . GLY A 1 249 ? 3.255 -10.711 -0.060 1.00 95.06 249 GLY A N 1
ATOM 1850 C CA . GLY A 1 249 ? 3.598 -9.287 -0.025 1.00 95.06 249 GLY A CA 1
ATOM 1851 C C . GLY A 1 249 ? 2.408 -8.339 -0.168 1.00 95.06 249 GLY A C 1
ATOM 1852 O O . GLY A 1 249 ? 2.605 -7.127 -0.182 1.00 95.06 249 GLY A O 1
ATOM 1853 N N . ALA A 1 250 ? 1.182 -8.860 -0.270 1.00 96.88 250 ALA A N 1
ATOM 1854 C CA . ALA A 1 250 ? -0.010 -8.029 -0.203 1.00 96.88 250 ALA A CA 1
ATOM 1855 C C . ALA A 1 250 ? -0.138 -7.348 1.169 1.00 96.88 250 ALA A C 1
ATOM 1857 O O . ALA A 1 250 ? 0.354 -7.845 2.187 1.00 96.88 250 ALA A O 1
ATOM 1858 N N . SER A 1 251 ? -0.828 -6.212 1.191 1.00 97.38 251 SER A N 1
ATOM 1859 C CA . SER A 1 251 ? -1.234 -5.545 2.430 1.00 97.38 251 SER A CA 1
ATOM 1860 C C . SER A 1 251 ? -2.754 -5.503 2.521 1.00 97.38 251 SER A C 1
ATOM 1862 O O . SER A 1 251 ? -3.422 -5.226 1.531 1.00 97.38 251 SER A O 1
ATOM 1864 N N . VAL A 1 252 ? -3.303 -5.770 3.696 1.00 97.38 252 VAL A N 1
ATOM 1865 C CA . VAL A 1 252 ? -4.734 -5.690 3.987 1.00 97.38 252 VAL A CA 1
ATOM 1866 C C . VAL A 1 252 ? -4.940 -4.555 4.976 1.00 97.38 252 VAL A C 1
ATOM 1868 O O . VAL A 1 252 ? -4.295 -4.521 6.017 1.00 97.38 252 VAL A O 1
ATOM 1871 N N . VAL A 1 253 ? -5.824 -3.620 4.649 1.00 97.56 253 VAL A N 1
ATOM 1872 C CA . VAL A 1 253 ? -6.180 -2.499 5.524 1.00 97.56 253 VAL A CA 1
ATOM 1873 C C . VAL A 1 253 ? -7.654 -2.617 5.863 1.00 97.56 253 VAL A C 1
ATOM 1875 O O . VAL A 1 253 ? -8.504 -2.430 4.994 1.00 97.56 253 VAL A O 1
ATOM 1878 N N . ILE A 1 254 ? -7.961 -2.937 7.113 1.00 95.38 254 ILE A N 1
ATOM 1879 C CA . ILE A 1 254 ? -9.321 -2.892 7.646 1.00 95.38 254 ILE A CA 1
ATOM 1880 C C . ILE A 1 254 ? -9.607 -1.437 8.018 1.00 95.38 254 ILE A C 1
ATOM 1882 O O . ILE A 1 254 ? -8.842 -0.831 8.763 1.00 95.38 254 ILE A O 1
ATOM 1886 N N . SER A 1 255 ? -10.670 -0.853 7.457 1.00 93.00 255 SER A N 1
ATOM 1887 C CA . SER A 1 255 ? -10.935 0.586 7.563 1.00 93.00 255 SER A CA 1
ATOM 1888 C C . SER A 1 255 ? -11.039 1.047 9.018 1.00 93.00 255 SER A C 1
ATOM 1890 O O . SER A 1 255 ? -11.724 0.406 9.819 1.00 93.00 255 SER A O 1
ATOM 1892 N N . THR A 1 256 ? -10.459 2.206 9.338 1.00 87.44 256 THR A N 1
ATOM 1893 C CA . THR A 1 256 ? -10.712 2.867 10.623 1.00 87.44 256 THR A CA 1
ATOM 1894 C C . THR A 1 256 ? -12.205 3.211 10.734 1.00 87.44 256 THR A C 1
ATOM 1896 O O . THR A 1 256 ? -12.774 3.744 9.774 1.00 87.44 256 THR A O 1
ATOM 1899 N N . PRO A 1 257 ? -12.876 2.895 11.856 1.00 81.62 257 PRO A N 1
ATOM 1900 C CA . PRO A 1 257 ? -14.301 3.142 12.001 1.00 81.62 257 PRO A CA 1
ATOM 1901 C C . PRO A 1 257 ? -14.594 4.624 12.226 1.00 81.62 257 PRO A C 1
ATOM 1903 O O . PRO A 1 257 ? -13.991 5.259 13.088 1.00 81.62 257 PRO A O 1
ATOM 1906 N N . GLY A 1 258 ? -15.587 5.137 11.506 1.00 77.69 258 GLY A N 1
ATOM 1907 C CA . GLY A 1 258 ? -16.149 6.473 11.684 1.00 77.69 258 GLY A CA 1
ATOM 1908 C C . GLY A 1 258 ? -16.278 7.237 10.367 1.00 77.69 258 GLY A C 1
ATOM 1909 O O . GLY A 1 258 ? -15.907 6.751 9.300 1.00 77.69 258 GLY A O 1
ATOM 1910 N N . ILE A 1 259 ? -16.921 8.403 10.433 1.00 74.88 259 ILE A N 1
ATOM 1911 C CA . ILE A 1 259 ? -17.376 9.149 9.246 1.00 74.88 259 ILE A CA 1
ATOM 1912 C C . ILE A 1 259 ? -16.698 10.508 9.086 1.00 74.88 259 ILE A C 1
ATOM 1914 O O . ILE A 1 259 ? -17.040 11.248 8.158 1.00 74.88 259 ILE A O 1
ATOM 1918 N N . ASP A 1 260 ? -15.769 10.856 9.978 1.00 86.50 260 ASP A N 1
ATOM 1919 C CA . ASP A 1 260 ? -15.090 12.141 9.904 1.00 86.50 260 ASP A CA 1
ATOM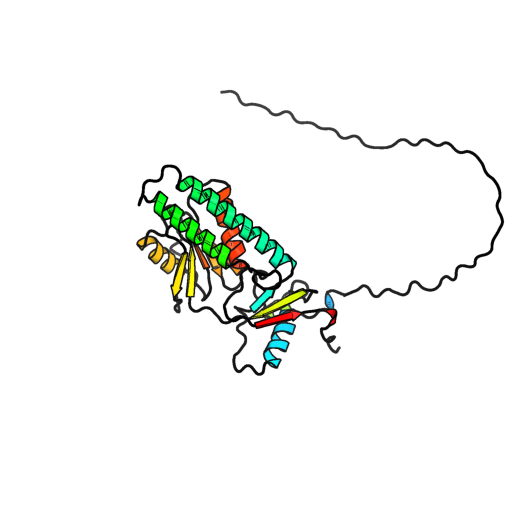 1920 C C . ASP A 1 260 ? -14.135 12.218 8.706 1.00 86.50 260 ASP A C 1
ATOM 1922 O O . ASP A 1 260 ? -13.688 11.213 8.147 1.00 86.50 260 ASP A O 1
ATOM 1926 N N . THR A 1 261 ? -13.857 13.447 8.273 1.00 89.62 261 THR A N 1
ATOM 1927 C CA . THR A 1 261 ? -13.069 13.711 7.066 1.00 89.62 261 THR A CA 1
ATOM 1928 C C . THR A 1 261 ? -11.649 13.152 7.160 1.00 89.62 261 THR A C 1
ATOM 1930 O O . THR A 1 261 ? -11.136 12.679 6.149 1.00 89.62 261 THR A O 1
ATOM 1933 N N . ALA A 1 262 ? -11.025 13.175 8.344 1.00 89.81 262 ALA A N 1
ATOM 1934 C CA . ALA A 1 262 ? -9.665 12.667 8.527 1.00 89.81 262 ALA A CA 1
ATOM 1935 C C . ALA A 1 262 ? -9.634 11.142 8.385 1.00 89.81 262 ALA A C 1
ATOM 1937 O O . ALA A 1 262 ? -8.819 10.612 7.638 1.00 89.81 262 ALA A O 1
ATOM 1938 N N . GLN A 1 263 ? -10.578 10.438 9.015 1.00 91.69 263 GLN A N 1
ATOM 1939 C CA . GLN A 1 263 ? -10.691 8.982 8.902 1.00 91.69 263 GLN A CA 1
ATOM 1940 C C . GLN A 1 263 ? -10.993 8.532 7.476 1.00 91.69 263 GLN A C 1
ATOM 1942 O O . GLN A 1 263 ? -10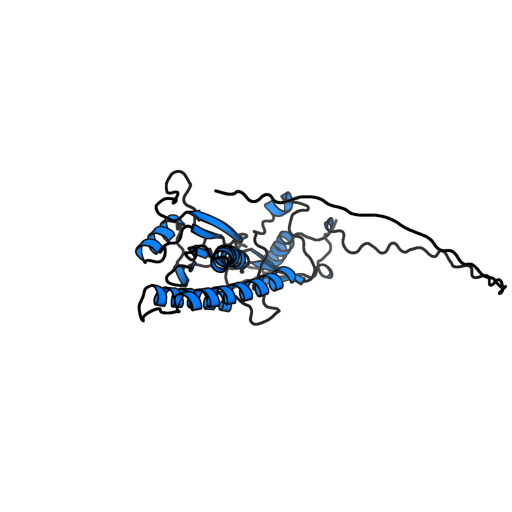.333 7.629 6.966 1.00 91.69 263 GLN A O 1
ATOM 1947 N N . ARG A 1 264 ? -11.941 9.190 6.796 1.00 92.25 264 ARG A N 1
ATOM 1948 C CA . ARG A 1 264 ? -12.249 8.885 5.392 1.00 92.25 264 ARG A CA 1
ATOM 1949 C C . ARG A 1 264 ? -11.026 9.088 4.504 1.00 92.25 264 ARG A C 1
ATOM 1951 O O . ARG A 1 264 ? -10.690 8.216 3.711 1.00 92.25 264 ARG A O 1
ATOM 1958 N N . TRP A 1 265 ? -10.323 10.205 4.694 1.00 95.25 265 TRP A N 1
ATOM 1959 C CA . TRP A 1 265 ? -9.102 10.486 3.953 1.00 95.25 265 TRP A CA 1
ATOM 1960 C C . TRP A 1 265 ? -8.002 9.454 4.242 1.00 95.25 265 TRP A C 1
ATOM 1962 O O . TRP A 1 265 ? -7.369 8.987 3.302 1.00 95.25 265 TRP A O 1
ATOM 1972 N N . VAL A 1 266 ? -7.792 9.044 5.500 1.00 96.25 266 VAL A N 1
ATOM 1973 C CA . VAL A 1 266 ? -6.820 7.991 5.858 1.00 96.25 266 VAL A CA 1
ATOM 1974 C C . VAL A 1 266 ? -7.194 6.655 5.219 1.00 96.25 266 VAL A C 1
ATOM 1976 O O . VAL A 1 266 ? -6.323 6.004 4.641 1.00 96.25 266 VAL A O 1
ATOM 1979 N N . ASN A 1 267 ? -8.472 6.269 5.261 1.00 94.81 267 ASN A N 1
ATOM 1980 C CA . ASN A 1 267 ? -8.963 5.016 4.681 1.00 94.81 267 ASN A CA 1
ATOM 1981 C C . ASN A 1 267 ? -8.752 4.948 3.154 1.00 94.81 267 ASN A C 1
ATOM 1983 O O . ASN A 1 267 ? -8.568 3.859 2.619 1.00 94.81 267 ASN A O 1
ATOM 1987 N N . GLU A 1 268 ? -8.699 6.088 2.458 1.00 94.88 268 GLU A N 1
ATOM 1988 C CA . GLU A 1 268 ? -8.344 6.172 1.033 1.00 94.88 268 GLU A CA 1
ATOM 1989 C C . GLU A 1 268 ? -6.823 6.287 0.806 1.00 94.88 268 GLU A C 1
ATOM 1991 O O . GLU A 1 268 ? -6.238 5.622 -0.056 1.00 94.88 268 GLU A O 1
ATOM 1996 N N . ALA A 1 269 ? -6.155 7.148 1.576 1.00 96.44 269 ALA A N 1
ATOM 1997 C CA . ALA A 1 269 ? -4.763 7.524 1.355 1.00 96.44 269 ALA A CA 1
ATOM 1998 C C . ALA A 1 269 ? -3.772 6.437 1.778 1.00 96.44 269 ALA A C 1
ATOM 2000 O O . ALA A 1 269 ? -2.741 6.274 1.117 1.00 96.44 269 ALA A O 1
ATOM 2001 N N . LEU A 1 270 ? -4.062 5.696 2.852 1.00 97.19 270 LEU A N 1
ATOM 2002 C CA . LEU A 1 270 ? -3.178 4.655 3.371 1.00 97.19 270 LEU A CA 1
ATOM 2003 C C . LEU A 1 270 ? -3.047 3.474 2.389 1.00 97.19 270 LEU A C 1
ATOM 2005 O O . LEU A 1 270 ? -1.910 3.170 2.017 1.00 97.19 270 LEU A O 1
ATOM 2009 N N . PRO A 1 271 ? -4.131 2.860 1.868 1.00 97.44 271 PRO A N 1
ATOM 2010 C CA . PRO A 1 271 ? -4.014 1.841 0.822 1.00 97.44 271 PRO A CA 1
ATOM 2011 C C . PRO A 1 271 ? -3.300 2.346 -0.436 1.00 97.44 271 PRO A C 1
ATOM 2013 O O . PRO A 1 271 ? -2.480 1.631 -1.010 1.00 97.44 271 PRO A O 1
ATOM 2016 N N . ALA A 1 272 ? -3.545 3.596 -0.845 1.00 96.00 272 ALA A N 1
ATOM 2017 C CA . ALA A 1 272 ? -2.879 4.186 -2.005 1.00 96.00 272 ALA A CA 1
ATOM 2018 C C . ALA A 1 272 ? -1.367 4.393 -1.780 1.00 96.00 272 ALA A C 1
ATOM 2020 O O . ALA A 1 272 ? -0.561 4.218 -2.699 1.00 96.00 272 ALA A O 1
ATOM 2021 N N . TRP A 1 273 ? -0.960 4.763 -0.563 1.00 96.00 273 TRP A N 1
ATOM 2022 C CA . TRP A 1 273 ? 0.450 4.830 -0.181 1.00 96.00 273 TRP A CA 1
ATOM 2023 C C . TRP A 1 273 ? 1.091 3.436 -0.153 1.00 96.00 273 TRP A C 1
ATOM 2025 O O . TRP A 1 273 ? 2.152 3.248 -0.750 1.00 96.00 273 TRP A O 1
ATOM 2035 N N . LEU A 1 274 ? 0.419 2.439 0.437 1.00 96.38 274 LEU A N 1
ATOM 2036 C CA . LEU A 1 274 ? 0.870 1.040 0.442 1.00 96.38 274 LEU A CA 1
ATOM 2037 C C . LEU A 1 274 ? 1.070 0.496 -0.976 1.00 96.38 274 LEU A C 1
ATOM 2039 O O . LEU A 1 274 ? 2.086 -0.134 -1.262 1.00 96.38 274 LEU A O 1
ATOM 2043 N N . ALA A 1 275 ? 0.144 0.808 -1.885 1.00 96.44 275 ALA A N 1
ATOM 2044 C CA . ALA A 1 275 ? 0.211 0.430 -3.296 1.00 96.44 275 ALA A CA 1
ATOM 2045 C C . ALA A 1 275 ? 1.447 0.987 -4.013 1.00 96.44 275 ALA A C 1
ATOM 2047 O O . ALA A 1 275 ? 1.877 0.444 -5.030 1.00 96.44 275 ALA A O 1
ATOM 2048 N N . SER A 1 276 ? 2.019 2.063 -3.477 1.00 94.88 276 SER A N 1
ATOM 2049 C CA . SER A 1 276 ? 3.192 2.729 -4.027 1.00 94.88 276 SER A CA 1
ATOM 2050 C C . SER A 1 276 ? 4.482 2.311 -3.325 1.00 94.88 276 SER A C 1
ATOM 2052 O O . SER A 1 276 ? 5.543 2.787 -3.711 1.00 94.88 276 SER A O 1
ATOM 2054 N N . ARG A 1 277 ? 4.448 1.425 -2.321 1.00 93.62 277 ARG A N 1
ATOM 2055 C CA . ARG A 1 277 ? 5.677 0.858 -1.750 1.00 93.62 277 ARG A CA 1
ATOM 2056 C C . ARG A 1 277 ? 6.312 -0.152 -2.693 1.00 93.62 277 ARG A C 1
ATOM 2058 O O . ARG A 1 277 ? 5.641 -0.731 -3.551 1.00 93.62 277 ARG A O 1
ATOM 2065 N N . LEU A 1 278 ? 7.603 -0.411 -2.494 1.00 92.69 278 LEU A N 1
ATOM 2066 C CA . LEU A 1 278 ? 8.268 -1.525 -3.162 1.00 92.69 278 LEU A CA 1
ATOM 2067 C C . LEU A 1 278 ? 7.507 -2.844 -2.928 1.00 92.69 278 LEU A C 1
ATOM 2069 O O . LEU A 1 278 ? 7.036 -3.090 -1.817 1.00 92.69 278 LEU A O 1
ATOM 2073 N N . PRO A 1 279 ? 7.385 -3.694 -3.962 1.00 90.88 279 PRO A N 1
ATOM 2074 C CA . PRO A 1 279 ? 6.506 -4.861 -3.935 1.00 90.88 279 PRO A CA 1
ATOM 2075 C C . PRO A 1 279 ? 7.088 -6.032 -3.129 1.00 90.88 279 PRO A C 1
ATOM 2077 O O . PRO A 1 279 ? 6.407 -7.033 -2.918 1.00 90.88 279 PRO A O 1
ATOM 2080 N N . GLY A 1 280 ? 8.347 -5.936 -2.688 1.00 90.69 280 GLY A N 1
ATOM 2081 C CA . GLY A 1 280 ? 9.021 -6.996 -1.952 1.00 90.69 280 GLY A CA 1
ATOM 2082 C C . GLY A 1 280 ? 10.254 -6.538 -1.179 1.00 90.69 280 GLY A C 1
ATOM 2083 O O . GLY A 1 280 ? 10.388 -5.365 -0.840 1.00 90.69 280 GLY A O 1
ATOM 2084 N N . HIS A 1 281 ? 11.151 -7.483 -0.898 1.00 86.56 281 HIS A N 1
ATOM 2085 C CA . HIS A 1 281 ? 12.404 -7.252 -0.173 1.00 86.56 281 HIS A CA 1
ATOM 2086 C C . HIS A 1 281 ? 13.619 -7.611 -1.037 1.00 86.56 281 HIS A C 1
ATOM 2088 O O . HIS A 1 281 ? 13.478 -8.238 -2.089 1.00 86.56 281 HIS A O 1
ATOM 2094 N N . THR A 1 282 ? 14.815 -7.204 -0.596 1.00 88.12 282 THR A N 1
ATOM 2095 C CA . THR A 1 282 ? 16.090 -7.477 -1.292 1.00 88.12 282 THR A CA 1
ATOM 2096 C C . THR A 1 282 ? 16.007 -7.110 -2.776 1.00 88.12 282 THR A C 1
ATOM 2098 O O . THR A 1 282 ? 16.194 -7.941 -3.666 1.00 88.12 282 THR A O 1
ATOM 2101 N N . CYS A 1 283 ? 15.628 -5.861 -3.032 1.00 89.50 283 CYS A N 1
ATOM 2102 C CA . CYS A 1 283 ? 15.384 -5.370 -4.377 1.00 89.50 283 CYS A CA 1
ATOM 2103 C C . CYS A 1 283 ? 16.691 -5.039 -5.094 1.00 89.50 283 CYS A C 1
ATOM 2105 O O . CYS A 1 283 ? 17.604 -4.457 -4.512 1.00 89.50 283 CYS A O 1
ATOM 2107 N N . GLN A 1 284 ? 16.747 -5.389 -6.373 1.00 89.56 284 GLN A N 1
ATOM 2108 C CA . GLN A 1 284 ? 17.779 -4.940 -7.295 1.00 89.56 284 GLN A CA 1
ATOM 2109 C C . GLN A 1 284 ? 17.203 -3.821 -8.150 1.00 89.56 284 GLN A C 1
ATOM 2111 O O . GLN A 1 284 ? 16.045 -3.888 -8.571 1.00 89.56 284 GLN A O 1
ATOM 2116 N N . SER A 1 285 ? 17.994 -2.777 -8.371 1.00 88.75 285 SER A N 1
ATOM 2117 C CA . SER A 1 285 ? 17.529 -1.580 -9.055 1.00 88.75 285 SER A CA 1
ATOM 2118 C C . SER A 1 285 ? 18.625 -0.938 -9.885 1.00 88.75 285 SER A C 1
ATOM 2120 O O . SER A 1 285 ? 19.777 -0.891 -9.457 1.00 88.75 285 SER A O 1
ATOM 2122 N N . TRP A 1 286 ? 18.241 -0.370 -11.022 1.00 86.06 286 TRP A N 1
ATOM 2123 C CA . TRP A 1 286 ? 19.134 0.310 -11.948 1.00 86.06 286 TRP A CA 1
ATOM 2124 C C . TRP A 1 286 ? 18.648 1.731 -12.145 1.00 86.06 286 TRP A C 1
ATOM 2126 O O . TRP A 1 286 ? 17.509 1.954 -12.566 1.00 86.06 286 TRP A O 1
ATOM 2136 N N . GLN A 1 287 ? 19.511 2.693 -11.834 1.00 84.31 287 GLN A N 1
ATOM 2137 C CA . GLN A 1 287 ? 19.244 4.077 -12.174 1.00 84.31 287 GLN A CA 1
ATOM 2138 C C . GLN A 1 287 ? 19.428 4.248 -13.673 1.00 84.31 287 GLN A C 1
ATOM 2140 O O . GLN A 1 287 ? 20.476 3.927 -14.232 1.00 84.31 287 GLN A O 1
ATOM 2145 N N . LEU A 1 288 ? 18.379 4.733 -14.319 1.00 74.38 288 LEU A N 1
ATOM 2146 C CA . LEU A 1 288 ? 18.354 4.904 -15.750 1.00 74.38 288 LEU A CA 1
ATOM 2147 C C . LEU A 1 288 ? 18.494 6.377 -16.084 1.00 74.38 288 LEU A C 1
ATOM 2149 O O . LEU A 1 288 ? 17.758 7.242 -15.603 1.00 74.38 288 LEU A O 1
ATOM 2153 N N . ASP A 1 289 ? 19.454 6.636 -16.953 1.00 66.31 289 ASP A N 1
ATOM 2154 C CA . ASP A 1 289 ? 19.617 7.913 -17.609 1.00 66.31 289 ASP A CA 1
ATOM 2155 C C . ASP A 1 289 ? 19.369 7.679 -19.095 1.00 66.31 289 ASP A C 1
ATOM 2157 O O . ASP A 1 289 ? 20.121 6.955 -19.750 1.00 66.31 289 ASP A O 1
ATOM 2161 N N . ALA A 1 290 ? 18.286 8.255 -19.620 1.00 60.00 290 ALA A N 1
ATOM 2162 C CA . ALA A 1 290 ? 17.922 8.117 -21.026 1.00 60.00 290 ALA A CA 1
ATOM 2163 C C . ALA A 1 290 ? 19.052 8.583 -21.964 1.00 60.00 290 ALA A C 1
ATOM 2165 O O . ALA A 1 290 ? 19.159 8.071 -23.074 1.00 60.00 290 ALA A O 1
ATOM 2166 N N . ALA A 1 291 ? 19.927 9.490 -21.507 1.00 60.16 291 ALA A N 1
ATOM 2167 C CA . ALA A 1 291 ? 21.095 9.942 -22.259 1.00 60.16 291 ALA A CA 1
ATOM 2168 C C . ALA A 1 291 ? 22.235 8.906 -22.321 1.00 60.16 291 ALA A C 1
ATOM 2170 O O . ALA A 1 291 ? 23.118 9.020 -23.167 1.00 60.16 291 ALA A O 1
ATOM 2171 N N . LYS A 1 292 ? 22.231 7.902 -21.434 1.00 59.88 292 LYS A N 1
ATOM 2172 C CA . LYS A 1 292 ? 23.263 6.854 -21.334 1.00 59.88 292 LYS A CA 1
ATOM 2173 C C . LYS A 1 292 ? 22.805 5.500 -21.870 1.00 59.88 292 LYS A C 1
ATOM 2175 O O . LYS A 1 292 ? 23.595 4.559 -21.888 1.00 59.88 292 LYS A O 1
ATOM 2180 N N . LEU A 1 293 ? 21.541 5.375 -22.277 1.00 58.75 293 LEU A N 1
ATOM 2181 C CA . LEU A 1 293 ? 21.034 4.134 -22.850 1.00 58.75 293 LEU A CA 1
ATOM 2182 C C . LEU A 1 293 ? 21.510 3.992 -24.304 1.00 58.75 293 LEU A C 1
ATOM 2184 O O . LEU A 1 293 ? 21.390 4.949 -25.073 1.00 58.75 293 LEU A O 1
ATOM 2188 N N . PRO A 1 294 ? 22.044 2.819 -24.699 1.00 52.69 294 PRO A N 1
ATOM 2189 C CA . PRO A 1 294 ? 22.424 2.576 -26.082 1.00 52.69 294 PRO A CA 1
ATOM 2190 C C . PRO A 1 294 ? 21.202 2.759 -26.986 1.00 52.69 294 PRO A C 1
ATOM 2192 O O . PRO A 1 294 ? 20.103 2.291 -26.682 1.00 52.69 294 PRO A O 1
ATOM 2195 N N . THR A 1 295 ? 21.389 3.481 -28.087 1.00 49.47 295 THR A N 1
ATOM 2196 C CA . THR A 1 295 ? 20.333 3.714 -29.072 1.00 49.47 295 THR A CA 1
ATOM 2197 C C . THR A 1 295 ? 19.957 2.369 -29.699 1.00 49.47 295 THR A C 1
ATOM 2199 O O . THR A 1 295 ? 20.865 1.629 -30.086 1.00 49.47 295 THR A O 1
ATOM 2202 N N . PRO A 1 296 ? 18.663 2.013 -29.804 1.00 48.50 296 PRO A N 1
ATOM 2203 C CA . PRO A 1 296 ? 18.280 0.762 -30.444 1.00 48.50 296 PRO A CA 1
ATOM 2204 C C . PRO A 1 296 ? 18.789 0.758 -31.890 1.00 48.50 296 PRO A C 1
ATOM 2206 O O . PRO A 1 296 ? 18.546 1.703 -32.646 1.00 48.50 296 PRO A O 1
ATOM 2209 N N . SER A 1 297 ? 19.527 -0.290 -32.257 1.00 37.06 297 SER A N 1
ATOM 2210 C CA . SER A 1 297 ? 19.929 -0.546 -33.640 1.00 37.06 297 SER A CA 1
ATOM 2211 C C . SER A 1 297 ? 18.672 -0.705 -34.496 1.00 37.06 297 SER A C 1
ATOM 2213 O O . SER A 1 297 ? 17.795 -1.493 -34.138 1.00 37.06 297 SER A O 1
ATOM 2215 N N . ARG A 1 298 ? 18.585 0.084 -35.573 1.00 34.97 298 ARG A N 1
ATOM 2216 C CA . ARG A 1 298 ? 17.505 0.019 -36.568 1.00 34.97 298 ARG A CA 1
ATOM 2217 C C . ARG A 1 298 ? 17.482 -1.314 -37.298 1.00 34.97 298 ARG A C 1
ATOM 2219 O O . ARG A 1 298 ? 18.584 -1.840 -37.565 1.00 34.97 298 ARG A O 1
#

Foldseek 3Di:
DDDDDDDDDDDDDDDDDDDDDDDDDDDDDDDDDPDPPPDPPPPPPPDDVLQFDFLLVVAVVVVVVVVDPDDFDQLQKFKDALVQLVVLLVLLVLLLVLLLVVLVVLPVVDDPPDLSPQLSVQSVLVSVVSVVLRDPDSLDRFWGDQATDDPVVQVVCRSNGHGDDAQMKIKGADFAQWEWERFSRHIDTGGDDPPDFPVVVLVVCVVVVRQPQFQKKWKQALSLDTDIAGRDPVGHDPPDDPGHGHGGQIYMYRQDDDDDPSSVCSSVSVSNSSSTGRSHPPMDMDRDDSVPDDRDDD

Sequence (298 aa):
MVIPVFPSLARLPSLARLNSAALLLPLGLSALLAAPLASAADTPLPFSAASTPLASQVLQAQWDGLATSKALDWRYSFVSTPLIRQQMAARANRVSAELELIAARYAFGAKDESPQARYTEALQAWQAYVEQGRAPDTDAVVARLPGQLDPRRDMRDGPQAIRIAPGMVVGACQAPRSVVILDATGVHERKWTPNLSLDALIDERAAAGGIGPAVEVSLVTPQGQVLTRPVASWNRLTSGDADLPVAPGASVVISTPGIDTAQRWVNEALPAWLASRLPGHTCQSWQLDAAKLPTPSR

pLDDT: mean 79.47, std 20.07, range [33.41, 97.88]

Nearest PDB structures (foldseek):
  4rma-assembly1_A  TM=4.434E-01  e=6.000E-02  Homo sapiens
  8ciu-assembly1_A  TM=4.402E-01  e=8.084E-02  Homo sapiens
  4rma-assembly2_B  TM=4.614E-01  e=1.026E-01  Homo sapiens
  8cit-assembly3_C  TM=4.371E-01  e=8.580E-02  Homo sapiens
  8cit-assembly1_A  TM=4.188E-01  e=1.302E-01  Homo sapiens

Secondary structure (DSSP, 8-state):
-PPPPPP------------------------------------PPS--GGGSPBHHHHHHHHHHHTT-SS---GGGEEEE-HHHHHHHHHHHHHHHHHHHHHHHHHHTTPPTTSHHHHHHHHHHHHHHHHHHTS-SSTTS--B--SS---HHHHHHHGGGSPBP-TTEEEEEEEPPSEEEEEETTEEEEEE--TT-BHHHHHHHHHHTT-STT--EEEEE-TT--EEEEE-STTT---SSS--PBPPTT-EEEEPPSS-SHHHHHHHHHHHHHHHTB-SSEEEEEEEE-TTTSPPPP-

Mean predicted aligned error: 12.57 Å

Radius of gyration: 28.27 Å; Cα contacts (8 Å, |Δi|>4): 438; chains: 1; bounding box: 66×85×75 Å

Solvent-accessible surface area (backbone atoms only — not comparable to full-atom values): 17440 Å² total; per-residue (Å²): 137,87,81,89,82,83,86,84,85,90,82,84,90,80,82,88,83,88,85,88,83,88,85,82,88,82,91,79,80,93,74,93,71,85,73,78,88,70,69,84,69,80,70,73,73,83,74,60,79,87,76,45,58,42,46,42,59,55,50,50,56,56,54,65,70,63,78,57,94,64,82,85,58,46,62,22,25,44,41,24,41,62,66,48,38,52,53,47,51,54,47,47,55,49,49,37,53,46,34,50,52,52,23,55,60,42,44,62,88,43,49,88,90,31,74,43,34,49,36,24,53,9,33,50,41,45,30,54,53,52,56,70,60,49,60,97,46,95,83,55,87,43,32,26,56,56,45,61,49,42,57,73,55,35,64,71,49,48,92,77,31,64,55,58,43,75,65,24,30,39,36,38,28,44,76,36,69,27,28,41,37,38,32,54,70,17,66,44,82,40,78,54,52,90,90,37,31,49,60,60,50,50,53,56,32,46,78,71,56,23,44,76,80,21,56,37,32,35,41,21,41,35,35,22,48,74,47,75,44,50,58,26,92,91,59,43,81,85,71,93,67,81,73,49,72,52,55,51,34,16,38,37,39,44,34,68,68,71,84,50,70,63,48,50,48,43,57,56,49,49,53,56,51,59,16,19,35,64,30,40,44,85,64,49,74,46,81,41,46,60,91,74,53,80,75,81,83,130